Protein AF-0000000071584721 (afdb_homodimer)

Solvent-accessible surface area (backbone atoms only — not comparable to full-atom values): 15965 Å² total; per-residue (Å²): 128,63,72,45,60,71,59,61,46,71,85,37,67,52,42,21,49,22,15,44,75,54,33,5,68,40,88,69,58,14,52,60,40,11,40,57,61,29,47,67,55,43,62,57,41,68,73,44,59,67,59,57,37,51,41,50,51,51,49,48,51,51,52,40,32,51,28,37,32,52,44,24,59,66,36,71,39,71,80,54,62,37,58,10,39,35,36,28,54,14,45,51,50,18,57,62,26,54,78,54,100,44,70,66,51,52,51,50,38,50,49,42,28,50,48,35,57,68,65,35,49,88,63,29,41,55,44,48,72,70,33,68,51,22,53,17,56,34,42,29,27,41,45,18,7,43,52,28,13,50,51,45,36,52,45,47,74,68,39,86,123,128,63,73,44,61,71,58,60,48,69,86,39,66,50,42,22,49,23,14,45,76,54,32,6,68,41,89,70,57,13,52,60,40,12,38,56,60,28,47,66,56,40,62,56,40,68,74,44,60,67,58,56,37,51,41,51,52,54,50,47,51,50,51,42,32,52,27,36,32,53,44,25,58,66,36,72,40,71,80,54,64,37,58,10,40,36,36,29,54,12,46,52,49,17,56,62,26,54,78,53,99,42,70,66,51,51,51,49,38,50,50,42,28,49,48,35,58,70,65,35,50,89,62,30,40,56,43,48,73,72,34,67,50,23,53,17,56,34,42,30,28,43,47,20,7,41,52,28,12,51,51,44,36,51,46,45,73,68,38,85,123

Sequence (322 aa):
MDEAKRRLRLSNPWHLLATGFGSGLSPWAPGTMGSIAAIPFWLLLIQLPWQLYVLLVMFSICIGIYICHRTAKDMQVHDHGSIVWDEFVGMWITLMALPVNSWQWVVAGFIAFRIFDIWKPWPIRWFDRNIHGGTGIMVDDIIAGVVAAAVIFVIGHYWPLMDEAKRRLRLSNPWHLLATGFGSGLSPWAPGTMGSIAAIPFWLLLIQLPWQLYVLLVMFSICIGIYICHRTAKDMQVHDHGSIVWDEFVGMWITLMALPVNSWQWVVAGFIAFRIFDIWKPWPIRWFDRNIHGGTGIMVDDIIAGVVAAAVIFVIGHYWPL

Organism: Yersinia pestis (NCBI:txid632)

Secondary structure (DSSP, 8-state):
--HHHHT--TTSHHHHHHTTTTGGG-SS-HHHHHHHHHHHHHHHHTTS-HHHHHHHHHHHHHHHHHHHHHHHHHHT-SS-TT--HHHHHHHHHHHTT-SS--HHHHHHHHHHHHHHHHH--TTHHHHHHH--HHHHHHHHHHHHHHHHHHHHHHHHHHS--/--HHHHT--TTSHHHHHHTTTTGGG-SS-HHHHHHHHHHHHHHHHTTS-HHHHHHHHHHHHHHHHHHHHHHHHHHT-SS-TT--HHHHHHHHHHHTT-SS--HHHHHHHHHHHHHHHHH--TTHHHHHHH--HHHHHHHHHHHHHHHHHHHHHHHHHHS--

pLDDT: mean 89.42, std 8.08, range [50.03, 97.69]

InterPro domains:
  IPR007686 YutG/PgpA domain [PF04608] (17-154)
  IPR007686 YutG/PgpA domain [cd06971] (14-155)
  IPR026037 Phosphatidylglycerophosphatase A [PIRSF006162] (5-159)
  IPR026037 Phosphatidylglycerophosphatase A [PTHR36305] (9-157)
  IPR036681 PgpA-like superfamily [SSF101307] (8-157)

Structure (mmCIF, N/CA/C/O backbone):
data_AF-0000000071584721-model_v1
#
loop_
_entity.id
_entity.type
_entity.pdbx_description
1 polymer 'Phosphatidylglycerophosphatase A'
#
loop_
_atom_site.group_PDB
_atom_site.id
_atom_site.type_symbol
_atom_site.label_atom_id
_atom_site.label_alt_id
_atom_site.label_comp_id
_atom_site.label_asym_id
_atom_site.label_entity_id
_atom_site.label_seq_id
_atom_site.pdbx_PDB_ins_code
_atom_site.Cartn_x
_atom_site.Cartn_y
_atom_site.Cartn_z
_atom_site.occupancy
_atom_site.B_iso_or_equiv
_atom_site.auth_seq_id
_atom_site.auth_comp_id
_atom_site.auth_asym_id
_atom_site.auth_atom_id
_atom_site.pdbx_PDB_model_num
ATOM 1 N N . MET A 1 1 ? -30.281 14.805 4.141 1 50.91 1 MET A N 1
ATOM 2 C CA . MET A 1 1 ? -29.141 14.453 3.305 1 50.91 1 MET A CA 1
ATOM 3 C C . MET A 1 1 ? -27.875 15.133 3.805 1 50.91 1 MET A C 1
ATOM 5 O O . MET A 1 1 ? -27.844 16.359 3.977 1 50.91 1 MET A O 1
ATOM 9 N N . ASP A 1 2 ? -26.922 14.32 4.309 1 67.94 2 ASP A N 1
ATOM 10 C CA . ASP A 1 2 ? -25.75 14.797 5.051 1 67.94 2 ASP A CA 1
ATOM 11 C C . ASP A 1 2 ? -24.984 15.844 4.25 1 67.94 2 ASP A C 1
ATOM 13 O O . ASP A 1 2 ? -24.844 15.727 3.031 1 67.94 2 ASP A O 1
ATOM 17 N N . GLU A 1 3 ? -25.094 17.125 4.609 1 71.06 3 GLU A N 1
ATOM 18 C CA . GLU A 1 3 ? -24.391 18.25 4.023 1 71.06 3 GLU A CA 1
ATOM 19 C C . GLU A 1 3 ? -23.109 17.812 3.342 1 71.06 3 GLU A C 1
ATOM 21 O O . GLU A 1 3 ? -22.75 18.328 2.275 1 71.06 3 GLU A O 1
ATOM 26 N N . ALA A 1 4 ? -22.562 16.875 3.805 1 72.31 4 ALA A N 1
ATOM 27 C CA . ALA A 1 4 ? -21.297 16.391 3.246 1 72.31 4 ALA A CA 1
ATOM 28 C C . ALA A 1 4 ? -21.531 15.688 1.911 1 72.31 4 ALA A C 1
ATOM 30 O O . ALA A 1 4 ? -20.75 15.867 0.967 1 72.31 4 ALA A O 1
ATOM 31 N N . LYS A 1 5 ? -22.609 15.094 1.812 1 74.38 5 LYS A N 1
ATOM 32 C CA . LYS A 1 5 ? -22.922 14.352 0.597 1 74.38 5 LYS A CA 1
ATOM 33 C C . LYS A 1 5 ? -23.281 15.297 -0.548 1 74.38 5 LYS A C 1
ATOM 35 O O . LYS A 1 5 ? -23.047 14.977 -1.717 1 74.38 5 LYS A O 1
ATOM 40 N N . ARG A 1 6 ? -23.672 16.422 -0.187 1 75.75 6 ARG A N 1
ATOM 41 C CA . ARG A 1 6 ? -24.078 17.406 -1.187 1 75.75 6 ARG A CA 1
ATOM 42 C C . ARG A 1 6 ? -22.859 18 -1.884 1 75.75 6 ARG A C 1
ATOM 44 O O . ARG A 1 6 ? -22.969 18.531 -2.992 1 75.75 6 ARG A O 1
ATOM 51 N N . ARG A 1 7 ? -21.859 17.766 -1.353 1 81.75 7 ARG A N 1
ATOM 52 C CA . ARG A 1 7 ? -20.641 18.344 -1.912 1 81.75 7 ARG A CA 1
ATOM 53 C C . ARG A 1 7 ? -19.938 17.359 -2.842 1 81.75 7 ARG A C 1
ATOM 55 O O . ARG A 1 7 ? -18.938 17.688 -3.482 1 81.75 7 ARG A O 1
ATOM 62 N N . LEU A 1 8 ? -20.562 16.203 -2.953 1 82.19 8 LEU A N 1
ATOM 63 C CA . LEU A 1 8 ? -20.016 15.18 -3.844 1 82.19 8 LEU A CA 1
ATOM 64 C C . LEU A 1 8 ? -20.562 15.352 -5.262 1 82.19 8 LEU A C 1
ATOM 66 O O . LEU A 1 8 ? -21.766 15.555 -5.449 1 82.19 8 LEU A O 1
ATOM 70 N N . ARG A 1 9 ? -19.625 15.5 -6.234 1 82.88 9 ARG A N 1
ATOM 71 C CA . ARG A 1 9 ? -19.984 15.547 -7.645 1 82.88 9 ARG A CA 1
ATOM 72 C C . ARG A 1 9 ? -19.469 14.328 -8.391 1 82.88 9 ARG A C 1
ATOM 74 O O . ARG A 1 9 ? -18.266 14.18 -8.586 1 82.88 9 ARG A O 1
ATOM 81 N N . LEU A 1 10 ? -20.297 13.547 -8.883 1 84.19 10 LEU A N 1
ATOM 82 C CA . LEU A 1 10 ? -19.922 12.305 -9.555 1 84.19 10 LEU A CA 1
ATOM 83 C C . LEU A 1 10 ? -19.297 12.602 -10.914 1 84.19 10 LEU A C 1
ATOM 85 O O . LEU A 1 10 ? -18.672 11.727 -11.523 1 84.19 10 LEU A O 1
ATOM 89 N N . SER A 1 11 ? -19.438 13.75 -11.375 1 84.88 11 SER A N 1
ATOM 90 C CA . SER A 1 11 ? -18.781 14.164 -12.617 1 84.88 11 SER A CA 1
ATOM 91 C C . SER A 1 11 ? -17.281 14.328 -12.422 1 84.88 11 SER A C 1
ATOM 93 O O . SER A 1 11 ? -16.516 14.266 -13.383 1 84.88 11 SER A O 1
ATOM 95 N N . ASN A 1 12 ? -16.953 14.539 -11.242 1 87.81 12 ASN A N 1
ATOM 96 C CA . ASN A 1 12 ? -15.547 14.578 -10.875 1 87.81 12 ASN A CA 1
ATOM 97 C C . ASN A 1 12 ? -14.953 13.18 -10.742 1 87.81 12 ASN A C 1
ATOM 99 O O . ASN A 1 12 ? -15.438 12.367 -9.961 1 87.81 12 ASN A O 1
ATOM 103 N N . PRO A 1 13 ? -13.953 12.906 -11.453 1 89.62 13 PRO A N 1
ATOM 104 C CA . PRO A 1 13 ? -13.375 11.555 -11.445 1 89.62 13 PRO A CA 1
ATOM 105 C C . PRO A 1 13 ? -12.875 11.133 -10.07 1 89.62 13 PRO A C 1
ATOM 107 O O . PRO A 1 13 ? -12.984 9.961 -9.703 1 89.62 13 PRO A O 1
ATOM 110 N N . TRP A 1 14 ? -12.422 12.016 -9.328 1 88.38 14 TRP A N 1
ATOM 111 C CA . TRP A 1 14 ? -11.922 11.695 -8 1 88.38 14 TRP A CA 1
ATOM 112 C C . TRP A 1 14 ? -13.062 11.273 -7.078 1 88.38 14 TRP A C 1
ATOM 114 O O . TRP A 1 14 ? -12.93 10.32 -6.305 1 88.38 14 TRP A O 1
ATOM 124 N N . HIS A 1 15 ? -14.117 11.961 -7.199 1 91 15 HIS A N 1
ATOM 125 C CA . HIS A 1 15 ? -15.281 11.641 -6.383 1 91 15 HIS A CA 1
ATOM 126 C C . HIS A 1 15 ? -15.914 10.32 -6.82 1 91 15 HIS A C 1
ATOM 128 O O . HIS A 1 15 ? -16.375 9.539 -5.984 1 91 15 HIS A O 1
ATOM 134 N N . LEU A 1 16 ? -15.906 10.172 -8.078 1 89.88 16 LEU A N 1
ATOM 135 C CA . LEU A 1 16 ? -16.469 8.938 -8.625 1 89.88 16 LEU A CA 1
ATOM 136 C C . LEU A 1 16 ? -15.695 7.723 -8.109 1 89.88 16 LEU A C 1
ATOM 138 O O . LEU A 1 16 ? -16.297 6.742 -7.672 1 89.88 16 LEU A O 1
ATOM 142 N N . LEU A 1 17 ? -14.43 7.793 -8.156 1 91.25 17 LEU A N 1
ATOM 143 C CA . LEU A 1 17 ? -13.594 6.691 -7.695 1 91.25 17 LEU A CA 1
ATOM 144 C C . LEU A 1 17 ? -13.688 6.535 -6.184 1 91.25 17 LEU A C 1
ATOM 146 O O . LEU A 1 17 ? -13.766 5.418 -5.672 1 91.25 17 LEU A O 1
ATOM 150 N N . ALA A 1 18 ? -13.672 7.621 -5.527 1 91.19 18 ALA A N 1
ATOM 151 C CA . ALA A 1 18 ? -13.727 7.59 -4.066 1 91.19 18 ALA A CA 1
ATOM 152 C C . ALA A 1 18 ? -14.992 6.898 -3.578 1 91.19 18 ALA A C 1
ATOM 154 O O . ALA A 1 18 ? -14.969 6.176 -2.58 1 91.19 18 ALA A O 1
ATOM 155 N N . THR A 1 19 ? -16.078 7.125 -4.316 1 91.69 19 THR A N 1
ATOM 156 C CA . THR A 1 19 ? -17.344 6.559 -3.906 1 91.69 19 THR A CA 1
ATOM 157 C C . THR A 1 19 ? -17.531 5.164 -4.5 1 91.69 19 THR A C 1
ATOM 159 O O . THR A 1 19 ? -18.625 4.578 -4.395 1 91.69 19 THR A O 1
ATOM 162 N N . GLY A 1 20 ? -16.531 4.691 -5.09 1 92 20 GLY A N 1
ATOM 163 C CA . GLY A 1 20 ? -16.641 3.371 -5.691 1 92 20 GLY A CA 1
ATOM 164 C C . GLY A 1 20 ? -17.656 3.309 -6.82 1 92 20 GLY A C 1
ATOM 165 O O . GLY A 1 20 ? -18.516 2.428 -6.84 1 92 20 GLY A O 1
ATOM 166 N N . PHE A 1 21 ? -17.562 4.312 -7.691 1 91.75 21 PHE A N 1
ATOM 167 C CA . PHE A 1 21 ? -18.469 4.391 -8.828 1 91.75 21 PHE A CA 1
ATOM 168 C C . PHE A 1 21 ? -19.922 4.504 -8.359 1 91.75 21 PHE A C 1
ATOM 170 O O . PHE A 1 21 ? -20.812 3.898 -8.945 1 91.75 21 PHE A O 1
ATOM 177 N N . GLY A 1 22 ? -20.109 5.105 -7.215 1 87.75 22 GLY A N 1
ATOM 178 C CA . GLY A 1 22 ? -21.438 5.395 -6.699 1 87.75 22 GLY A CA 1
ATOM 179 C C . GLY A 1 22 ? -21.906 4.398 -5.656 1 87.75 22 GLY A C 1
ATOM 180 O O . GLY A 1 22 ? -22.938 4.605 -5.008 1 87.75 22 GLY A O 1
ATOM 181 N N . SER A 1 23 ? -21.234 3.361 -5.391 1 87.62 23 SER A N 1
ATOM 182 C CA . SER A 1 23 ? -21.625 2.346 -4.422 1 87.62 23 SER A CA 1
ATOM 183 C C . SER A 1 23 ? -21.609 2.9 -3.002 1 87.62 23 SER A C 1
ATOM 185 O O . SER A 1 23 ? -22.391 2.471 -2.152 1 87.62 23 SER A O 1
ATOM 187 N N . GLY A 1 24 ? -20.781 3.812 -2.832 1 88.38 24 GLY A N 1
ATOM 188 C CA . GLY A 1 24 ? -20.656 4.418 -1.515 1 88.38 24 GLY A CA 1
ATOM 189 C C . GLY A 1 24 ? -21.812 5.355 -1.181 1 88.38 24 GLY A C 1
ATOM 190 O O . GLY A 1 24 ? -21.953 5.781 -0.032 1 88.38 24 GLY A O 1
ATOM 191 N N . LEU A 1 25 ? -22.594 5.672 -2.139 1 86.81 25 LEU A N 1
ATOM 192 C CA . LEU A 1 25 ? -23.719 6.578 -1.911 1 86.81 25 LEU A CA 1
ATOM 193 C C . LEU A 1 25 ? -24.969 5.805 -1.476 1 86.81 25 LEU A C 1
ATOM 195 O O . LEU A 1 25 ? -26 6.406 -1.19 1 86.81 25 LEU A O 1
ATOM 199 N N . SER A 1 26 ? -24.781 4.555 -1.337 1 86.06 26 SER A N 1
ATOM 200 C CA . SER A 1 26 ? -25.906 3.73 -0.876 1 86.06 26 SER A CA 1
ATOM 201 C C . SER A 1 26 ? -26.359 4.148 0.518 1 86.06 26 SER A C 1
ATOM 203 O O . SER A 1 26 ? -25.531 4.438 1.387 1 86.06 26 SER A O 1
ATOM 205 N N . PRO A 1 27 ? -27.594 4.273 0.673 1 83.06 27 PRO A N 1
ATOM 206 C CA . PRO A 1 27 ? -28.109 4.645 1.989 1 83.06 27 PRO A CA 1
ATOM 207 C C . PRO A 1 27 ? -27.984 3.525 3.018 1 83.06 27 PRO A C 1
ATOM 209 O O . PRO A 1 27 ? -28 3.783 4.223 1 83.06 27 PRO A O 1
ATOM 212 N N . TRP A 1 28 ? -27.906 2.33 2.461 1 85.25 28 TRP A N 1
ATOM 213 C CA . TRP A 1 28 ? -27.797 1.176 3.346 1 85.25 28 TRP A CA 1
ATOM 214 C C . TRP A 1 28 ? -26.359 0.675 3.41 1 85.25 28 TRP A C 1
ATOM 216 O O . TRP A 1 28 ? -25.875 0.025 2.479 1 85.25 28 TRP A O 1
ATOM 226 N N . ALA A 1 29 ? -25.703 0.874 4.539 1 87.06 29 ALA A N 1
ATOM 227 C CA . ALA A 1 29 ? -24.359 0.387 4.852 1 87.06 29 ALA A CA 1
ATOM 228 C C . ALA A 1 29 ? -23.406 0.638 3.688 1 87.06 29 ALA A C 1
ATOM 230 O O . ALA A 1 29 ? -23 -0.3 3 1 87.06 29 ALA A O 1
ATOM 231 N N . PRO A 1 30 ? -23.078 1.743 3.41 1 88 30 PRO A N 1
ATOM 232 C CA . PRO A 1 30 ? -22.234 2.111 2.27 1 88 30 PRO A CA 1
ATOM 233 C C . PRO A 1 30 ? -20.938 1.312 2.213 1 88 30 PRO A C 1
ATOM 235 O O . PRO A 1 30 ? -20.469 0.951 1.127 1 88 30 PRO A O 1
ATOM 238 N N . GLY A 1 31 ? -20.391 0.992 3.275 1 89.69 31 GLY A N 1
ATOM 239 C CA . GLY A 1 31 ? -19.188 0.177 3.297 1 89.69 31 GLY A CA 1
ATOM 240 C C . GLY A 1 31 ? -19.406 -1.228 2.768 1 89.69 31 GLY A C 1
ATOM 241 O O . GLY A 1 31 ? -18.578 -1.754 2.023 1 89.69 31 GLY A O 1
ATOM 242 N N . THR A 1 32 ? -20.438 -1.83 3.178 1 92.88 32 THR A N 1
ATOM 243 C CA . THR A 1 32 ? -20.781 -3.174 2.719 1 92.88 32 THR A CA 1
ATOM 244 C C . THR A 1 32 ? -21.062 -3.176 1.22 1 92.88 32 THR A C 1
ATOM 246 O O . THR A 1 32 ? -20.625 -4.07 0.497 1 92.88 32 THR A O 1
ATOM 249 N N . MET A 1 33 ? -21.781 -2.16 0.863 1 92.56 33 MET A N 1
ATOM 250 C CA . MET A 1 33 ? -22.078 -2.045 -0.563 1 92.56 33 MET A CA 1
ATOM 251 C C . MET A 1 33 ? -20.797 -1.83 -1.361 1 92.56 33 MET A C 1
ATOM 253 O O . MET A 1 33 ? -20.641 -2.359 -2.465 1 92.56 33 MET A O 1
ATOM 257 N N . GLY A 1 34 ? -19.938 -1.025 -0.862 1 93.38 34 GLY A N 1
ATOM 258 C CA . GLY A 1 34 ? -18.641 -0.85 -1.493 1 93.38 34 GLY A CA 1
ATOM 259 C C . GLY A 1 34 ? -17.844 -2.139 -1.601 1 93.38 34 GLY A C 1
ATOM 260 O O . GLY A 1 34 ? -17.234 -2.414 -2.635 1 93.38 34 GLY A O 1
ATOM 261 N N . SER A 1 35 ? -17.875 -2.914 -0.552 1 95.69 35 SER A N 1
ATOM 262 C CA . SER A 1 35 ? -17.172 -4.191 -0.544 1 95.69 35 SER A CA 1
ATOM 263 C C . SER A 1 35 ? -17.766 -5.16 -1.56 1 95.69 35 SER A C 1
ATOM 265 O O . SER A 1 35 ? -17.047 -5.918 -2.205 1 95.69 35 SER A O 1
ATOM 267 N N . ILE A 1 36 ? -19.016 -5.117 -1.656 1 95.06 36 ILE A N 1
ATOM 268 C CA . ILE A 1 36 ? -19.688 -5.961 -2.643 1 95.06 36 ILE A CA 1
ATOM 269 C C . ILE A 1 36 ? -19.328 -5.492 -4.051 1 95.06 36 ILE A C 1
ATOM 271 O O . ILE A 1 36 ? -19.031 -6.312 -4.926 1 95.06 36 ILE A O 1
ATOM 275 N N . ALA A 1 37 ? -19.344 -4.215 -4.227 1 95 37 ALA A N 1
ATOM 276 C CA . ALA A 1 37 ? -19.031 -3.637 -5.531 1 95 37 ALA A CA 1
ATOM 277 C C . ALA A 1 37 ? -17.594 -3.932 -5.938 1 95 37 ALA A C 1
ATOM 279 O O . ALA A 1 37 ? -17.25 -3.873 -7.121 1 95 37 ALA A O 1
ATOM 280 N N . ALA A 1 38 ? -16.75 -4.23 -5.016 1 96.06 38 ALA A N 1
ATOM 281 C CA . ALA A 1 38 ? -15.344 -4.523 -5.281 1 96.06 38 ALA A CA 1
ATOM 282 C C . ALA A 1 38 ? -15.18 -5.891 -5.93 1 96.06 38 ALA A C 1
ATOM 284 O O . ALA A 1 38 ? -14.164 -6.16 -6.582 1 96.06 38 ALA A O 1
ATOM 285 N N . ILE A 1 39 ? -16.141 -6.762 -5.785 1 95.56 39 ILE A N 1
ATOM 286 C CA . ILE A 1 39 ? -16.031 -8.164 -6.164 1 95.56 39 ILE A CA 1
ATOM 287 C C . ILE A 1 39 ? -16 -8.281 -7.688 1 95.56 39 ILE A C 1
ATOM 289 O O . ILE A 1 39 ? -15.141 -8.977 -8.242 1 95.56 39 ILE A O 1
ATOM 293 N N . PRO A 1 40 ? -16.891 -7.609 -8.414 1 95.38 40 PRO A N 1
ATOM 294 C CA . PRO A 1 40 ? -16.781 -7.684 -9.875 1 95.38 40 PRO A CA 1
ATOM 295 C C . PRO A 1 40 ? -15.43 -7.219 -10.391 1 95.38 40 PRO A C 1
ATOM 297 O O . PRO A 1 40 ? -14.922 -7.762 -11.375 1 95.38 40 PRO A O 1
ATOM 300 N N . PHE A 1 41 ? -14.875 -6.227 -9.82 1 95.62 41 PHE A N 1
ATOM 301 C CA . PHE A 1 41 ? -13.562 -5.754 -10.227 1 95.62 41 PHE A CA 1
ATOM 302 C C . PHE A 1 41 ? -12.484 -6.777 -9.883 1 95.62 41 PHE A C 1
ATOM 304 O O . PHE A 1 41 ? -11.508 -6.934 -10.617 1 95.62 41 PHE A O 1
ATOM 311 N N . TRP A 1 42 ? -12.672 -7.391 -8.766 1 96 42 TRP A N 1
ATOM 312 C CA . TRP A 1 42 ? -11.742 -8.453 -8.391 1 96 42 TRP A CA 1
ATOM 313 C C . TRP A 1 42 ? -11.773 -9.586 -9.414 1 96 42 TRP A C 1
ATOM 315 O O . TRP A 1 42 ? -10.727 -10.148 -9.758 1 96 42 TRP A O 1
ATOM 325 N N . LEU A 1 43 ? -12.961 -9.922 -9.93 1 95.06 43 LEU A N 1
ATOM 326 C CA . LEU A 1 43 ? -13.086 -10.961 -10.945 1 95.06 43 LEU A CA 1
ATOM 327 C C . LEU A 1 43 ? -12.297 -10.602 -12.203 1 95.06 43 LEU A C 1
ATOM 329 O O . LEU A 1 43 ? -11.797 -11.477 -12.898 1 95.06 43 LEU A O 1
ATOM 333 N N . LEU A 1 44 ? -12.195 -9.336 -12.43 1 94.69 44 LEU A N 1
ATOM 334 C CA . LEU A 1 44 ? -11.375 -8.883 -13.539 1 94.69 44 LEU A CA 1
ATOM 335 C C . LEU A 1 44 ? -9.891 -8.992 -13.211 1 94.69 44 LEU A C 1
ATOM 337 O O . LEU A 1 44 ? -9.086 -9.406 -14.047 1 94.69 44 LEU A O 1
ATOM 341 N N . LEU A 1 45 ? -9.508 -8.68 -12.016 1 94.44 45 LEU A N 1
ATOM 342 C CA . LEU A 1 45 ? -8.117 -8.672 -11.578 1 94.44 45 LEU A CA 1
ATOM 343 C C . LEU A 1 45 ? -7.539 -10.086 -11.555 1 94.44 45 LEU A C 1
ATOM 345 O O . LEU A 1 45 ? -6.371 -10.289 -11.891 1 94.44 45 LEU A O 1
ATOM 349 N N . ILE A 1 46 ? -8.375 -11.023 -11.211 1 93.62 46 ILE A N 1
ATOM 350 C CA . ILE A 1 46 ? -7.879 -12.375 -11.031 1 93.62 46 ILE A CA 1
ATOM 351 C C . ILE A 1 46 ? -7.59 -13.016 -12.391 1 93.62 46 ILE A C 1
ATOM 353 O O . ILE A 1 46 ? -6.957 -14.07 -12.469 1 93.62 46 ILE A O 1
ATOM 357 N N . GLN A 1 47 ? -8.039 -12.406 -13.477 1 93.38 47 GLN A N 1
ATOM 358 C CA . GLN A 1 47 ? -7.715 -12.875 -14.82 1 93.38 47 GLN A CA 1
ATOM 359 C C . GLN A 1 47 ? -6.273 -12.531 -15.188 1 93.38 47 GLN A C 1
ATOM 361 O O . GLN A 1 47 ? -5.723 -13.086 -16.141 1 93.38 47 GLN A O 1
ATOM 366 N N . LEU A 1 48 ? -5.629 -11.688 -14.477 1 92.56 48 LEU A N 1
ATOM 367 C CA . LEU A 1 48 ? -4.27 -11.234 -14.734 1 92.56 48 LEU A CA 1
ATOM 368 C C . LEU A 1 48 ? -3.254 -12.109 -14.016 1 92.56 48 LEU A C 1
ATOM 370 O O . LEU A 1 48 ? -3.596 -12.789 -13.039 1 92.56 48 LEU A O 1
ATOM 374 N N . PRO A 1 49 ? -2.018 -12.078 -14.602 1 90.69 49 PRO A N 1
ATOM 375 C CA . PRO A 1 49 ? -0.965 -12.734 -13.836 1 90.69 49 PRO A CA 1
ATOM 376 C C . PRO A 1 49 ? -0.823 -12.172 -12.422 1 90.69 49 PRO A C 1
ATOM 378 O O . PRO A 1 49 ? -1.026 -10.977 -12.211 1 90.69 49 PRO A O 1
ATOM 381 N N . TRP A 1 50 ? -0.462 -12.922 -11.5 1 89.38 50 TRP A N 1
ATOM 382 C CA . TRP A 1 50 ? -0.393 -12.586 -10.078 1 89.38 50 TRP A CA 1
ATOM 383 C C . TRP A 1 50 ? 0.455 -11.344 -9.852 1 89.38 50 TRP A C 1
ATOM 385 O O . TRP A 1 50 ? 0.122 -10.5 -9.008 1 89.38 50 TRP A O 1
ATOM 395 N N . GLN A 1 51 ? 1.546 -11.234 -10.57 1 90.5 51 GLN A N 1
ATOM 396 C CA . GLN A 1 51 ? 2.436 -10.086 -10.398 1 90.5 51 GLN A CA 1
ATOM 397 C C . GLN A 1 51 ? 1.729 -8.781 -10.766 1 90.5 51 GLN A C 1
ATOM 399 O O . GLN A 1 51 ? 1.886 -7.773 -10.07 1 90.5 51 GLN A O 1
ATOM 404 N N . LEU A 1 52 ? 0.963 -8.883 -11.82 1 92.06 52 LEU A N 1
ATOM 405 C CA . LEU A 1 52 ? 0.254 -7.688 -12.273 1 92.06 52 LEU A CA 1
ATOM 406 C C . LEU A 1 52 ? -0.886 -7.34 -11.328 1 92.06 52 LEU A C 1
ATOM 408 O O . LEU A 1 52 ? -1.16 -6.164 -11.086 1 92.06 52 LEU A O 1
ATOM 412 N N . TYR A 1 53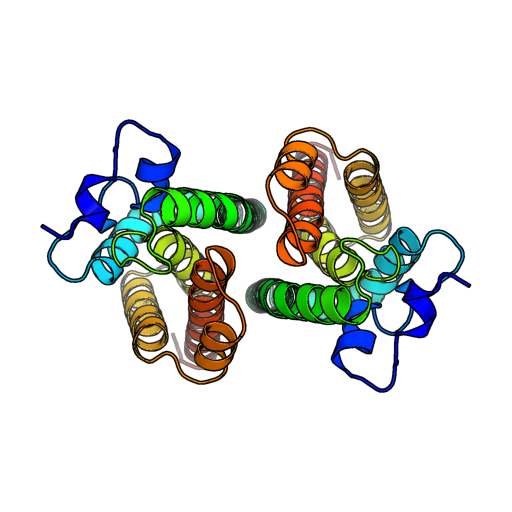 ? -1.545 -8.375 -10.852 1 95.38 53 TYR A N 1
ATOM 413 C CA . TYR A 1 53 ? -2.586 -8.18 -9.852 1 95.38 53 TYR A CA 1
ATOM 414 C C . TYR A 1 53 ? -2.059 -7.379 -8.664 1 95.38 53 TYR A C 1
ATOM 416 O O . TYR A 1 53 ? -2.654 -6.375 -8.273 1 95.38 53 TYR A O 1
ATOM 424 N N . VAL A 1 54 ? -0.938 -7.766 -8.133 1 94.81 54 VAL A N 1
ATOM 425 C CA . VAL A 1 54 ? -0.366 -7.137 -6.949 1 94.81 54 VAL A CA 1
ATOM 426 C C . VAL A 1 54 ? 0.066 -5.707 -7.285 1 94.81 54 VAL A C 1
ATOM 428 O O . VAL A 1 54 ? -0.15 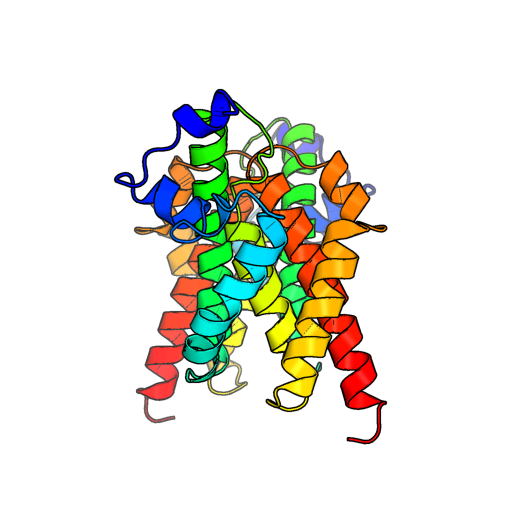-4.789 -6.492 1 94.81 54 VAL A O 1
ATOM 431 N N . LEU A 1 55 ? 0.648 -5.543 -8.406 1 95.06 55 LEU A N 1
ATOM 432 C CA . LEU A 1 55 ? 1.097 -4.219 -8.82 1 95.06 55 LEU A CA 1
ATOM 433 C C . LEU A 1 55 ? -0.082 -3.258 -8.938 1 95.06 55 LEU A C 1
ATOM 435 O O . LEU A 1 55 ? 0.02 -2.094 -8.539 1 95.06 55 LEU A O 1
ATOM 439 N N . LEU A 1 56 ? -1.137 -3.762 -9.477 1 96.06 56 LEU A N 1
ATOM 440 C CA . LEU A 1 56 ? -2.324 -2.926 -9.617 1 96.06 56 LEU A CA 1
ATOM 441 C C . LEU A 1 56 ? -2.912 -2.574 -8.258 1 96.06 56 LEU A C 1
ATOM 443 O O . LEU A 1 56 ? -3.41 -1.463 -8.062 1 96.06 56 LEU A O 1
ATOM 447 N N . VAL A 1 57 ? -2.893 -3.531 -7.379 1 96.69 57 VAL A N 1
ATOM 448 C CA . VAL A 1 57 ? -3.377 -3.268 -6.027 1 96.69 57 VAL A CA 1
ATOM 449 C C . VAL A 1 57 ? -2.49 -2.225 -5.355 1 96.69 57 VAL A C 1
ATOM 451 O O . VAL A 1 57 ? -2.988 -1.285 -4.73 1 96.69 57 VAL A O 1
ATOM 454 N N . MET A 1 58 ? -1.186 -2.32 -5.52 1 95.81 58 MET A N 1
ATOM 455 C CA . MET A 1 58 ? -0.262 -1.34 -4.957 1 95.81 58 MET A CA 1
ATOM 456 C C . MET A 1 58 ? -0.505 0.043 -5.555 1 95.81 58 MET A C 1
ATOM 458 O O . MET A 1 58 ? -0.499 1.044 -4.836 1 95.81 58 MET A O 1
ATOM 462 N N . PHE A 1 59 ? -0.684 0.087 -6.777 1 95.25 59 PHE A N 1
ATOM 463 C CA . PHE A 1 59 ? -0.99 1.341 -7.457 1 95.25 59 PHE A CA 1
ATOM 464 C C . PHE A 1 59 ? -2.291 1.936 -6.934 1 95.25 59 PHE A C 1
ATOM 466 O O . PHE A 1 59 ? -2.387 3.146 -6.723 1 95.25 59 PHE A O 1
ATOM 473 N N . SER A 1 60 ? -3.273 1.06 -6.773 1 95.75 60 SER A N 1
ATOM 474 C CA . SER A 1 60 ? -4.574 1.49 -6.273 1 95.75 60 SER A CA 1
ATOM 475 C C . SER A 1 60 ? -4.465 2.064 -4.867 1 95.75 60 SER A C 1
ATOM 477 O O . SER A 1 60 ? -5.211 2.971 -4.496 1 95.75 60 SER A O 1
ATOM 479 N N . ILE A 1 61 ? -3.547 1.533 -4.09 1 94.81 61 ILE A N 1
ATOM 480 C CA . ILE A 1 61 ? -3.307 2.062 -2.75 1 94.81 61 ILE A CA 1
ATOM 481 C C . ILE A 1 61 ? -2.795 3.498 -2.848 1 94.81 61 ILE A C 1
ATOM 483 O O . ILE A 1 61 ? -3.299 4.391 -2.164 1 94.81 61 ILE A O 1
ATOM 487 N N . CYS A 1 62 ? -1.89 3.756 -3.713 1 93 62 CYS A N 1
ATOM 488 C CA . CYS A 1 62 ? -1.298 5.082 -3.865 1 93 62 CYS A CA 1
ATOM 489 C C . CYS A 1 62 ? -2.336 6.09 -4.344 1 93 62 CYS A C 1
ATOM 491 O O . CYS A 1 62 ? -2.479 7.164 -3.76 1 93 62 CYS A O 1
ATOM 493 N N . ILE A 1 63 ? -3.055 5.707 -5.355 1 92.56 63 ILE A N 1
ATOM 494 C CA . ILE A 1 63 ? -4.059 6.617 -5.898 1 92.56 63 ILE A CA 1
ATOM 495 C C . ILE A 1 63 ? -5.176 6.816 -4.879 1 92.56 63 ILE A C 1
ATOM 497 O O . ILE A 1 63 ? -5.785 7.887 -4.816 1 92.56 63 ILE A O 1
ATOM 501 N N . GLY A 1 64 ? -5.457 5.742 -4.168 1 93.5 64 GLY A N 1
ATOM 502 C CA . GLY A 1 64 ? -6.496 5.82 -3.154 1 93.5 64 GLY A CA 1
ATOM 503 C C . GLY A 1 64 ? -6.191 6.836 -2.064 1 93.5 64 GLY A C 1
ATOM 504 O O . GLY A 1 64 ? -7.094 7.516 -1.576 1 93.5 64 GLY A O 1
ATOM 505 N N . ILE A 1 65 ? -4.945 6.863 -1.663 1 90.69 65 ILE A N 1
ATOM 506 C CA . ILE A 1 65 ? -4.543 7.84 -0.658 1 90.69 65 ILE A CA 1
ATOM 507 C C . ILE A 1 65 ? -4.848 9.25 -1.156 1 90.69 65 ILE A C 1
ATOM 509 O O . ILE A 1 65 ? -5.41 10.07 -0.422 1 90.69 65 ILE A O 1
ATOM 513 N N . TYR A 1 66 ? -4.574 9.477 -2.324 1 89.06 66 TYR A N 1
ATOM 514 C CA . TYR A 1 66 ? -4.82 10.781 -2.918 1 89.06 66 TYR A CA 1
ATOM 515 C C . TYR A 1 66 ? -6.312 11.047 -3.061 1 89.06 66 TYR A C 1
ATOM 517 O O . TYR A 1 66 ? -6.797 12.125 -2.717 1 89.06 66 TYR A O 1
ATOM 525 N N . ILE A 1 67 ? -6.984 10.078 -3.602 1 91 67 ILE A N 1
ATOM 526 C CA . ILE A 1 67 ? -8.414 10.188 -3.85 1 91 67 ILE A CA 1
ATOM 527 C C . ILE A 1 67 ? -9.148 10.453 -2.535 1 91 67 ILE A C 1
ATOM 529 O O . ILE A 1 67 ? -10.016 11.32 -2.463 1 91 67 ILE A O 1
ATOM 533 N N . CYS A 1 68 ? -8.797 9.68 -1.554 1 88.81 68 CYS A N 1
ATOM 534 C CA . CYS A 1 68 ? -9.461 9.836 -0.263 1 88.81 68 CYS A CA 1
ATOM 535 C C . CYS A 1 68 ? -9.109 11.172 0.374 1 88.81 68 CYS A C 1
ATOM 537 O O . CYS A 1 68 ? -9.961 11.82 0.983 1 88.81 68 CYS A O 1
ATOM 539 N N . HIS A 1 69 ? -7.914 11.555 0.238 1 86.81 69 HIS A N 1
ATOM 540 C CA . HIS A 1 69 ? -7.484 12.844 0.776 1 86.81 69 HIS A CA 1
ATOM 541 C C . HIS A 1 69 ? -8.227 13.992 0.106 1 86.81 69 HIS A C 1
ATOM 543 O O . HIS A 1 69 ? -8.766 14.875 0.787 1 86.81 69 HIS A O 1
ATOM 549 N N . ARG A 1 70 ? -8.242 14.008 -1.165 1 87.19 70 ARG A N 1
ATOM 550 C CA . ARG A 1 70 ? -8.883 15.062 -1.945 1 87.19 70 ARG A CA 1
ATOM 551 C C . ARG A 1 70 ? -10.383 15.117 -1.668 1 87.19 70 ARG A C 1
ATOM 553 O O . ARG A 1 70 ? -10.953 16.188 -1.494 1 87.19 70 ARG A O 1
ATOM 560 N N . THR A 1 71 ? -10.969 13.977 -1.691 1 87.5 71 THR A N 1
ATOM 561 C CA . THR A 1 71 ? -12.414 13.914 -1.504 1 87.5 71 THR A CA 1
ATOM 562 C C . THR A 1 71 ? -12.797 14.305 -0.077 1 87.5 71 THR A C 1
ATOM 564 O O . THR A 1 71 ? -13.797 14.992 0.14 1 87.5 71 THR A O 1
ATOM 567 N N . ALA A 1 72 ? -12.008 13.859 0.879 1 83 72 ALA A N 1
ATOM 568 C CA . ALA A 1 72 ? -12.25 14.242 2.268 1 83 72 ALA A CA 1
ATOM 569 C C . ALA A 1 72 ? -12.125 15.75 2.449 1 83 72 ALA A C 1
ATOM 571 O O . ALA A 1 72 ? -12.898 16.359 3.188 1 83 72 ALA A O 1
ATOM 572 N N . LYS A 1 73 ? -11.164 16.281 1.833 1 83.88 73 LYS A N 1
ATOM 573 C CA . LYS A 1 73 ? -10.977 17.734 1.889 1 83.88 73 LYS A CA 1
ATOM 574 C C . LYS A 1 73 ? -12.148 18.469 1.253 1 83.88 73 LYS A C 1
ATOM 576 O O . LYS A 1 73 ? -12.641 19.453 1.801 1 83.88 73 LYS A O 1
ATOM 581 N N . ASP A 1 74 ? -12.555 17.984 0.15 1 86.44 74 ASP A N 1
ATOM 582 C CA . ASP A 1 74 ? -13.672 18.594 -0.558 1 86.44 74 ASP A CA 1
ATOM 583 C C . ASP 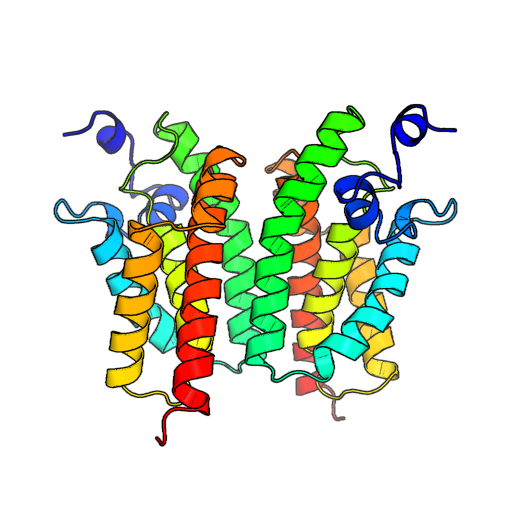A 1 74 ? -14.961 18.5 0.251 1 86.44 74 ASP A C 1
ATOM 585 O O . ASP A 1 74 ? -15.789 19.406 0.23 1 86.44 74 ASP A O 1
ATOM 589 N N . MET A 1 75 ? -15.172 17.391 0.906 1 83.81 75 MET A N 1
ATOM 590 C CA . MET A 1 75 ? -16.375 17.156 1.694 1 83.81 75 MET A CA 1
ATOM 591 C C . MET A 1 75 ? -16.281 17.859 3.051 1 83.81 75 MET A C 1
ATOM 593 O O . MET A 1 75 ? -17.297 18.016 3.736 1 83.81 75 MET A O 1
ATOM 597 N N . GLN A 1 76 ? -15.039 18.219 3.389 1 81.12 76 GLN A N 1
ATOM 598 C CA . GLN A 1 76 ? -14.773 18.875 4.668 1 81.12 76 GLN A CA 1
ATOM 599 C C . GLN A 1 76 ? -15.102 17.938 5.832 1 81.12 76 GLN A C 1
ATOM 601 O O . GLN A 1 76 ? -15.688 18.359 6.832 1 81.12 76 GLN A O 1
ATOM 606 N N . VAL A 1 77 ? -15.055 16.656 5.543 1 75.88 77 VAL A N 1
ATOM 607 C CA . VAL A 1 77 ? -15.242 15.625 6.562 1 75.88 77 VAL A CA 1
ATOM 608 C C . VAL A 1 77 ? -14.062 14.656 6.539 1 75.88 77 VAL A C 1
ATOM 610 O O . VAL A 1 77 ? -13.508 14.367 5.477 1 75.88 77 VAL A O 1
ATOM 613 N N . HIS A 1 78 ? -13.625 14.195 7.648 1 71.19 78 HIS A N 1
ATOM 614 C CA . HIS A 1 78 ? -12.43 13.352 7.758 1 71.19 78 HIS A CA 1
ATOM 615 C C . HIS A 1 78 ? -12.711 11.938 7.27 1 71.19 78 HIS A C 1
ATOM 617 O O . HIS A 1 78 ? -11.898 11.344 6.555 1 71.19 78 HIS A O 1
ATOM 623 N N . ASP A 1 79 ? -13.734 11.336 7.656 1 74.88 79 ASP A N 1
ATOM 624 C CA . ASP A 1 79 ? -14.062 9.945 7.332 1 74.88 79 ASP A CA 1
ATOM 625 C C . ASP A 1 79 ? -15.555 9.781 7.078 1 74.88 79 ASP A C 1
ATOM 627 O O . ASP A 1 79 ? -16.312 9.453 7.992 1 74.88 79 ASP A O 1
ATOM 631 N N . HIS A 1 80 ? -15.891 10.031 5.844 1 79.12 80 HIS A N 1
ATOM 632 C CA . HIS A 1 80 ? -17.297 9.859 5.523 1 79.12 80 HIS A CA 1
ATOM 633 C C . HIS A 1 80 ? -17.578 8.461 4.992 1 79.12 80 HIS A C 1
ATOM 635 O O . HIS A 1 80 ? -16.766 7.898 4.254 1 79.12 80 HIS A O 1
ATOM 641 N N . GLY A 1 81 ? -18.656 7.938 5.348 1 82.44 81 GLY A N 1
ATOM 642 C CA . GLY A 1 81 ? -19.047 6.59 4.965 1 82.44 81 GLY A CA 1
ATOM 643 C C . GLY A 1 81 ? -19.203 6.418 3.465 1 82.44 81 GLY A C 1
ATOM 644 O O . GLY A 1 81 ? -19.203 5.293 2.963 1 82.44 81 GLY A O 1
ATOM 645 N N . SER A 1 82 ? -19.297 7.52 2.764 1 86.56 82 SER A N 1
ATOM 646 C CA . SER A 1 82 ? -19.5 7.441 1.319 1 86.56 82 SER A CA 1
ATOM 647 C C . SER A 1 82 ? -18.188 7.117 0.602 1 86.56 82 SER A C 1
ATOM 649 O O . SER A 1 82 ? -18.203 6.738 -0.571 1 86.56 82 SER A O 1
ATOM 651 N N . ILE A 1 83 ? -17.109 7.344 1.192 1 89.25 83 ILE A N 1
ATOM 652 C CA . ILE A 1 83 ? -15.805 7.004 0.615 1 89.25 83 ILE A CA 1
ATOM 653 C C . ILE A 1 83 ? -15.539 5.512 0.803 1 89.25 83 ILE A C 1
ATOM 655 O O . ILE A 1 83 ? -15.344 5.047 1.929 1 89.25 83 ILE A O 1
ATOM 659 N N . VAL A 1 84 ? -15.523 4.773 -0.339 1 93.62 84 VAL A N 1
ATOM 660 C CA . VAL A 1 84 ? -15.469 3.322 -0.199 1 93.62 84 VAL A CA 1
ATOM 661 C C . VAL A 1 84 ? -14.297 2.768 -1 1 93.62 84 VAL A C 1
ATOM 663 O O . VAL A 1 84 ? -14.156 1.551 -1.145 1 93.62 84 VAL A O 1
ATOM 666 N N . TRP A 1 85 ? -13.461 3.58 -1.525 1 93.94 85 TRP A N 1
ATOM 667 C CA . TRP A 1 85 ? -12.289 3.094 -2.248 1 93.94 85 TRP A CA 1
ATOM 668 C C . TRP A 1 85 ? -11.422 2.219 -1.352 1 93.94 85 TRP A C 1
ATOM 670 O O . TRP A 1 85 ? -10.82 1.246 -1.815 1 93.94 85 TRP A O 1
ATOM 680 N N . ASP A 1 86 ? -11.336 2.6 -0.125 1 95 86 ASP A N 1
ATOM 681 C CA . ASP A 1 86 ? -10.578 1.813 0.845 1 95 86 ASP A CA 1
ATOM 682 C C . ASP A 1 86 ? -11.156 0.407 0.982 1 95 86 ASP A C 1
ATOM 684 O O . ASP A 1 86 ? -10.406 -0.567 1.108 1 95 86 ASP A O 1
ATOM 688 N N . GLU A 1 87 ? -12.453 0.297 0.843 1 95.56 87 GLU A N 1
ATOM 689 C CA . GLU A 1 87 ? -13.117 -1.002 0.9 1 95.56 87 GLU A CA 1
ATOM 690 C C . GLU A 1 87 ? -12.758 -1.859 -0.31 1 95.56 87 GLU A C 1
ATOM 692 O O . GLU A 1 87 ? -12.609 -3.078 -0.193 1 95.56 87 GLU A O 1
ATOM 697 N N . PHE A 1 88 ? -12.633 -1.252 -1.439 1 97 88 PHE A N 1
ATOM 698 C CA . PHE A 1 88 ? -12.219 -1.96 -2.646 1 97 88 PHE A CA 1
ATOM 699 C C . PHE A 1 88 ? -10.844 -2.586 -2.465 1 97 88 PHE A C 1
ATOM 701 O O . PHE A 1 88 ? -10.672 -3.791 -2.666 1 97 88 PHE A O 1
ATOM 708 N N . VAL A 1 89 ? -9.938 -1.779 -2.035 1 97 89 VAL A N 1
ATOM 709 C CA . VAL A 1 89 ? -8.547 -2.211 -1.89 1 97 89 VAL A CA 1
ATOM 710 C C . VAL A 1 89 ? -8.453 -3.283 -0.808 1 97 89 VAL A C 1
ATOM 712 O O . VAL A 1 89 ? -7.785 -4.305 -0.996 1 97 89 VAL A O 1
ATOM 715 N N . GLY A 1 90 ? -9.125 -3.021 0.287 1 97.19 90 GLY A N 1
ATOM 716 C CA . GLY A 1 90 ? -9.133 -4.012 1.351 1 97.19 90 GLY A CA 1
ATOM 717 C C . GLY A 1 90 ? -9.656 -5.367 0.903 1 97.19 90 GLY A C 1
ATOM 718 O O . GLY A 1 90 ? -9.094 -6.402 1.262 1 97.19 90 GLY A O 1
ATOM 719 N N . MET A 1 91 ? -10.672 -5.309 0.144 1 97.62 91 MET A N 1
ATOM 720 C CA . MET A 1 91 ? -11.258 -6.543 -0.378 1 97.62 91 MET A CA 1
ATOM 721 C C . MET A 1 91 ? -10.281 -7.25 -1.312 1 97.62 91 MET A C 1
ATOM 723 O O . MET A 1 91 ? -10.148 -8.477 -1.26 1 97.62 91 MET A O 1
ATOM 727 N N . TRP A 1 92 ? -9.688 -6.516 -2.16 1 97.69 92 TRP A N 1
ATOM 728 C CA . TRP A 1 92 ? -8.75 -7.098 -3.117 1 97.69 92 TRP A CA 1
ATOM 729 C C . TRP A 1 92 ? -7.578 -7.754 -2.4 1 97.69 92 TRP A C 1
ATOM 731 O O . TRP A 1 92 ? -7.059 -8.781 -2.852 1 97.69 92 TRP A O 1
ATOM 741 N N . ILE A 1 93 ? -7.121 -7.191 -1.335 1 97.25 93 ILE A N 1
ATOM 742 C CA . ILE A 1 93 ? -6.035 -7.754 -0.54 1 97.25 93 ILE A CA 1
ATOM 743 C C . ILE A 1 93 ? -6.5 -9.047 0.124 1 97.25 93 ILE A C 1
ATOM 745 O O . ILE A 1 93 ? -5.801 -10.062 0.083 1 97.25 93 ILE A O 1
ATOM 749 N N . THR A 1 94 ? -7.656 -8.984 0.688 1 97.5 94 THR A N 1
ATOM 750 C CA . THR A 1 94 ? -8.203 -10.148 1.372 1 97.5 94 THR A CA 1
ATOM 751 C C . THR A 1 94 ? -8.344 -11.32 0.409 1 97.5 94 THR A C 1
ATOM 753 O O . THR A 1 94 ? -7.945 -12.445 0.729 1 97.5 94 THR A O 1
ATOM 756 N N . LEU A 1 95 ? -8.852 -11.078 -0.717 1 96.31 95 LEU A N 1
ATOM 757 C CA . LEU A 1 95 ? -9.188 -12.141 -1.665 1 96.31 95 LEU A CA 1
ATOM 758 C C . LEU A 1 95 ? -7.934 -12.664 -2.354 1 96.31 95 LEU A C 1
ATOM 760 O O . LEU A 1 95 ? -7.977 -13.703 -3.02 1 96.31 95 LEU A O 1
ATOM 764 N N . MET A 1 96 ? -6.824 -12.039 -2.191 1 93.31 96 MET A N 1
ATOM 765 C CA . MET A 1 96 ? -5.551 -12.516 -2.719 1 93.31 96 MET A CA 1
ATOM 766 C C . MET A 1 96 ? -5.094 -13.773 -1.985 1 93.31 96 MET A C 1
ATOM 768 O O . MET A 1 96 ? -4.289 -14.547 -2.51 1 93.31 96 MET A O 1
ATOM 772 N N . ALA A 1 97 ? -5.562 -13.969 -0.816 1 92.94 97 ALA A N 1
ATOM 773 C CA . ALA A 1 97 ? -5.09 -15.07 0.018 1 92.94 97 ALA A CA 1
ATOM 774 C C . ALA A 1 97 ? -6.02 -16.281 -0.094 1 92.94 97 ALA A C 1
ATOM 776 O O . ALA A 1 97 ? -5.906 -17.234 0.682 1 92.94 97 ALA A O 1
ATOM 777 N N . LEU A 1 98 ? -6.887 -16.234 -1.044 1 92.25 98 LEU A N 1
ATOM 778 C CA . LEU A 1 98 ? -7.812 -17.359 -1.192 1 92.25 98 LEU A CA 1
ATOM 779 C C . LEU A 1 98 ? -7.07 -18.625 -1.58 1 92.25 98 LEU A C 1
ATOM 781 O O . LEU A 1 98 ? -6.227 -18.609 -2.482 1 92.25 98 LEU A O 1
ATOM 785 N N . PRO A 1 99 ? -7.285 -19.766 -0.987 1 88.19 99 PRO A N 1
ATOM 786 C CA . PRO A 1 99 ? -6.672 -21.047 -1.369 1 88.19 99 PRO A CA 1
ATOM 787 C C . PRO A 1 99 ? -7.168 -21.562 -2.717 1 88.19 99 PRO A C 1
ATOM 789 O O . PRO A 1 99 ? -6.391 -22.109 -3.498 1 88.19 99 PRO A O 1
ATOM 792 N N . VAL A 1 100 ? -8.5 -21.438 -2.885 1 86.44 100 VAL A N 1
ATOM 793 C CA . VAL A 1 100 ? -9.148 -21.828 -4.133 1 86.44 100 VAL A CA 1
ATOM 794 C C . VAL A 1 100 ? -10.125 -20.75 -4.566 1 86.44 100 VAL A C 1
ATOM 796 O O . VAL A 1 100 ? -10.766 -20.109 -3.73 1 86.44 100 VAL A O 1
ATOM 799 N N . ASN A 1 101 ? -10.094 -20.609 -5.844 1 88.19 101 ASN A N 1
ATOM 800 C CA . ASN A 1 101 ? -11.047 -19.641 -6.363 1 88.19 101 ASN A CA 1
ATOM 801 C C . ASN A 1 101 ? -12.461 -20.203 -6.426 1 88.19 101 ASN A C 1
ATOM 803 O O . ASN A 1 101 ? -12.906 -20.641 -7.484 1 88.19 101 ASN A O 1
ATOM 807 N N . SER A 1 102 ? -13.156 -20.25 -5.324 1 91.75 102 SER A N 1
ATOM 808 C CA . SER A 1 102 ? -14.539 -20.703 -5.211 1 91.75 102 SER A CA 1
ATOM 809 C C . SER A 1 102 ? -15.406 -19.625 -4.555 1 91.75 102 SER A C 1
ATOM 811 O O . SER A 1 102 ? -14.898 -18.75 -3.855 1 91.75 102 SER A O 1
ATOM 813 N N . TRP A 1 103 ? -16.625 -19.688 -4.863 1 94 103 TRP A N 1
ATOM 814 C CA . TRP A 1 103 ? -17.547 -18.672 -4.355 1 94 103 TRP A CA 1
ATOM 815 C C . TRP A 1 103 ? -17.641 -18.75 -2.836 1 94 103 TRP A C 1
ATOM 817 O O . TRP A 1 103 ? -17.844 -17.719 -2.172 1 94 103 TRP A O 1
ATOM 827 N N . GLN A 1 104 ? -17.5 -19.891 -2.324 1 94.12 104 GLN A N 1
ATOM 828 C CA . GLN A 1 104 ? -17.562 -20.047 -0.875 1 94.12 104 GLN A CA 1
ATOM 829 C C . GLN A 1 104 ? -16.438 -19.266 -0.192 1 94.12 104 GLN A C 1
ATOM 831 O O . GLN A 1 104 ? -16.656 -18.609 0.82 1 94.12 104 GLN A O 1
ATOM 836 N N . TRP A 1 105 ? -15.305 -19.375 -0.803 1 94 105 TRP A N 1
ATOM 837 C CA . TRP A 1 105 ? -14.156 -18.703 -0.209 1 94 105 TRP A CA 1
ATOM 838 C C . TRP A 1 105 ? -14.242 -17.188 -0.412 1 94 105 TRP A C 1
ATOM 840 O O . TRP A 1 105 ? -13.727 -16.422 0.405 1 94 105 TRP A O 1
ATOM 850 N N . VAL A 1 106 ? -14.828 -16.812 -1.512 1 96.12 106 VAL A N 1
ATOM 851 C CA . VAL A 1 106 ? -15.039 -15.391 -1.735 1 96.12 106 VAL A CA 1
ATOM 852 C C . VAL A 1 106 ? -15.961 -14.836 -0.658 1 96.12 106 VAL A C 1
ATOM 854 O O . VAL A 1 106 ? -15.703 -13.766 -0.096 1 96.12 106 VAL A O 1
ATOM 857 N N . VAL A 1 107 ? -17.016 -15.562 -0.356 1 96.69 107 VAL A N 1
ATOM 858 C CA . VAL A 1 107 ? -17.953 -15.156 0.681 1 96.69 107 VAL A CA 1
ATOM 859 C C . VAL A 1 107 ? -17.25 -15.141 2.037 1 96.69 107 VAL A C 1
ATOM 861 O O . VAL A 1 107 ? -17.453 -14.219 2.832 1 96.69 107 VAL A O 1
ATOM 864 N N . ALA A 1 108 ? -16.5 -16.172 2.27 1 96.12 108 ALA A N 1
ATOM 865 C CA . ALA A 1 108 ? -15.75 -16.219 3.523 1 96.12 108 ALA A CA 1
ATOM 866 C C . ALA A 1 108 ? -14.82 -15.023 3.654 1 96.12 108 ALA A C 1
ATOM 868 O O . ALA A 1 108 ? -14.703 -14.43 4.73 1 96.12 108 ALA A O 1
ATOM 869 N N . GLY A 1 109 ? -14.109 -14.766 2.559 1 96.81 109 GLY A N 1
ATOM 870 C CA . GLY A 1 109 ? -13.25 -13.594 2.562 1 96.81 109 GLY A CA 1
ATOM 871 C C . GLY A 1 109 ? -14 -12.297 2.779 1 96.81 109 GLY A C 1
ATOM 872 O O . GLY A 1 109 ? -13.547 -11.43 3.529 1 96.81 109 GLY A O 1
ATOM 873 N N . PHE A 1 110 ? -15.141 -12.227 2.164 1 97.69 110 PHE A N 1
ATOM 874 C CA . PHE A 1 110 ? -16 -11.055 2.32 1 97.69 110 PHE A CA 1
ATOM 875 C C . PHE A 1 110 ? -16.406 -10.867 3.777 1 97.69 110 PHE A C 1
ATOM 877 O O . PHE A 1 110 ? -16.281 -9.773 4.332 1 97.69 110 PHE A O 1
ATOM 884 N N . ILE A 1 111 ? -16.797 -11.844 4.363 1 97.44 111 ILE A N 1
ATOM 885 C CA . ILE A 1 111 ? -17.25 -11.812 5.75 1 97.44 111 ILE A CA 1
ATOM 886 C C . ILE A 1 111 ? -16.078 -11.492 6.668 1 97.44 111 ILE A C 1
ATOM 888 O O . ILE A 1 111 ? -16.203 -10.648 7.566 1 97.44 111 ILE A O 1
ATOM 892 N N . ALA A 1 112 ? -15.008 -12.156 6.473 1 97 112 ALA A N 1
ATOM 893 C CA . ALA A 1 112 ? -13.828 -11.914 7.297 1 97 112 ALA A CA 1
ATOM 894 C C . ALA A 1 112 ? -13.406 -10.453 7.23 1 97 112 ALA A C 1
ATOM 896 O O . ALA A 1 112 ? -13.148 -9.828 8.258 1 97 112 ALA A O 1
ATOM 897 N N . PHE A 1 113 ? -13.367 -10.023 6.027 1 97.44 113 PHE A N 1
ATOM 898 C CA . PHE A 1 113 ? -12.961 -8.633 5.84 1 97.44 113 PHE A CA 1
ATOM 899 C C . PHE A 1 113 ? -13.93 -7.688 6.547 1 97.44 113 PHE A C 1
ATOM 901 O O . PHE A 1 113 ? -13.5 -6.758 7.234 1 97.44 113 PHE A O 1
ATOM 908 N N . ARG A 1 114 ? -15.18 -7.902 6.375 1 96.69 114 ARG A N 1
ATOM 909 C CA . ARG A 1 114 ? -16.188 -7.023 6.953 1 96.69 114 ARG A CA 1
ATOM 910 C C . ARG A 1 114 ? -16.141 -7.066 8.477 1 96.69 114 ARG A C 1
ATOM 912 O O . ARG A 1 114 ? -16.375 -6.055 9.141 1 96.69 114 ARG A O 1
ATOM 919 N N . ILE A 1 115 ? -15.906 -8.148 8.992 1 95.88 115 ILE A N 1
ATOM 920 C CA . ILE A 1 115 ? -15.82 -8.305 10.445 1 95.88 115 ILE A CA 1
ATOM 921 C C . ILE A 1 115 ? -14.68 -7.445 10.984 1 95.88 115 ILE A C 1
ATOM 923 O O . ILE A 1 115 ? -14.867 -6.676 11.93 1 95.88 115 ILE A O 1
ATOM 927 N N . PHE A 1 116 ? -13.562 -7.543 10.336 1 95.31 116 PHE A N 1
ATOM 928 C CA . PHE A 1 116 ? -12.391 -6.824 10.82 1 95.31 116 PHE A CA 1
ATOM 929 C C . PHE A 1 116 ? -12.523 -5.332 10.555 1 95.31 116 PHE A C 1
ATOM 931 O O . PHE A 1 116 ? -12.031 -4.508 11.328 1 95.31 116 PHE A O 1
ATOM 938 N N . ASP A 1 117 ? -13.117 -5.047 9.469 1 92.62 117 ASP A N 1
ATOM 939 C CA . ASP A 1 117 ? -13.32 -3.645 9.117 1 92.62 117 ASP A CA 1
ATOM 940 C C . ASP A 1 117 ? -14.281 -2.967 10.086 1 92.62 117 ASP A C 1
ATOM 942 O O . ASP A 1 117 ? -14.133 -1.782 10.398 1 92.62 117 ASP A O 1
ATOM 946 N N . ILE A 1 118 ? -15.281 -3.703 10.555 1 89.88 118 ILE A N 1
ATOM 947 C CA . ILE A 1 118 ? -16.297 -3.152 11.445 1 89.88 118 ILE A CA 1
ATOM 948 C C . ILE A 1 118 ? -15.805 -3.219 12.891 1 89.88 118 ILE A C 1
ATOM 950 O O . ILE A 1 118 ? -15.891 -2.234 13.633 1 89.88 118 ILE A O 1
ATOM 954 N N . TRP A 1 119 ? -15.273 -4.289 13.211 1 90.75 119 TRP A N 1
ATOM 955 C CA . TRP A 1 119 ? -14.859 -4.516 14.586 1 90.75 119 TRP A CA 1
ATOM 956 C C . TRP A 1 119 ? -13.594 -3.727 14.906 1 90.75 119 TRP A C 1
ATOM 958 O O . TRP A 1 119 ? -13.406 -3.262 16.031 1 90.75 119 TRP A O 1
ATOM 968 N N . LYS A 1 120 ? -12.773 -3.531 14.031 1 89.19 120 LYS A N 1
ATOM 969 C CA . LYS A 1 120 ? -11.516 -2.805 14.117 1 89.19 120 LYS A CA 1
ATOM 970 C C . LYS A 1 120 ? -10.742 -3.201 15.375 1 89.19 120 LYS A C 1
ATOM 972 O O . LYS A 1 120 ? -10.469 -2.361 16.234 1 89.19 120 LYS A O 1
ATOM 977 N N . PRO A 1 121 ? -10.383 -4.324 15.469 1 89.31 121 PRO A N 1
ATOM 978 C CA . PRO A 1 121 ? -9.523 -4.723 16.578 1 89.31 121 PRO A CA 1
ATOM 979 C C . PRO A 1 121 ? -8.102 -4.176 16.469 1 89.31 121 PRO A C 1
ATOM 981 O O . PRO A 1 121 ? -7.766 -3.549 15.461 1 89.31 121 PRO A O 1
ATOM 984 N N . TRP A 1 122 ? -7.301 -4.465 17.609 1 86 122 TRP A N 1
ATOM 985 C CA . TRP A 1 122 ? -5.891 -4.109 17.484 1 86 122 TRP A CA 1
ATOM 986 C C . TRP A 1 122 ? -5.203 -4.961 16.422 1 86 122 TRP A C 1
ATOM 988 O O . TRP A 1 122 ? -5.441 -6.168 16.344 1 86 122 TRP A O 1
ATOM 998 N N . PRO A 1 123 ? -4.461 -4.43 15.625 1 88.62 123 PRO A N 1
ATOM 999 C CA . PRO A 1 123 ? -3.762 -3.15 15.477 1 88.62 123 PRO A CA 1
ATOM 1000 C C . PRO A 1 123 ? -4.527 -2.158 14.609 1 88.62 123 PRO A C 1
ATOM 1002 O O . PRO A 1 123 ? -4.086 -1.021 14.422 1 88.62 123 PRO A O 1
ATOM 1005 N N . ILE A 1 124 ? -5.645 -2.578 14.062 1 87.44 124 ILE A N 1
ATOM 1006 C CA . ILE A 1 124 ? -6.426 -1.723 13.172 1 87.44 124 ILE A CA 1
ATOM 1007 C C . ILE A 1 124 ? -6.82 -0.443 13.906 1 87.44 124 ILE A C 1
ATOM 1009 O O . ILE A 1 124 ? -6.637 0.66 13.383 1 87.44 124 ILE A O 1
ATOM 1013 N N . ARG A 1 125 ? -7.289 -0.577 15.078 1 89.19 125 ARG A N 1
ATOM 1014 C CA . ARG A 1 125 ? -7.715 0.554 15.891 1 89.19 125 ARG A CA 1
ATOM 1015 C C . ARG A 1 125 ? -6.555 1.505 16.156 1 89.19 125 ARG A C 1
ATOM 1017 O O . ARG A 1 125 ? -6.742 2.723 16.219 1 89.19 125 ARG A O 1
ATOM 1024 N N . TRP A 1 126 ? -5.473 0.93 16.484 1 87.19 126 TRP A N 1
ATOM 1025 C CA . TRP A 1 126 ? -4.289 1.737 16.766 1 87.19 126 TRP A CA 1
ATOM 1026 C C . TRP A 1 126 ? -3.947 2.623 15.57 1 87.19 126 TRP A C 1
ATOM 1028 O O . TRP A 1 126 ? -3.664 3.812 15.734 1 87.19 126 TRP A O 1
ATOM 1038 N N . PHE A 1 127 ? -3.967 2.1 14.43 1 85.5 127 PHE A N 1
ATOM 1039 C CA . PHE A 1 127 ? -3.678 2.865 13.227 1 85.5 127 PHE A CA 1
ATOM 1040 C C . PHE A 1 127 ? -4.75 3.924 12.984 1 85.5 127 PHE A C 1
ATOM 1042 O O . PHE A 1 127 ? -4.441 5.047 12.578 1 85.5 127 PHE A O 1
ATOM 1049 N N . ASP A 1 128 ? -5.914 3.455 13.211 1 81.94 128 ASP A N 1
ATOM 1050 C CA . ASP A 1 128 ? -7.043 4.367 13.039 1 81.94 128 ASP A CA 1
ATOM 1051 C C . ASP A 1 128 ? -6.898 5.594 13.938 1 81.94 128 ASP A C 1
ATOM 1053 O O . ASP A 1 128 ? -7.301 6.695 13.562 1 81.94 128 ASP A O 1
ATOM 1057 N N . ARG A 1 129 ? -6.324 5.453 15.078 1 85.25 129 ARG A N 1
ATOM 1058 C CA . ARG A 1 129 ? -6.211 6.523 16.062 1 85.25 129 ARG A CA 1
ATOM 1059 C C . ARG A 1 129 ? -4.965 7.367 15.82 1 85.25 129 ARG A C 1
ATOM 1061 O O . ARG A 1 129 ? -4.938 8.555 16.156 1 85.25 129 ARG A O 1
ATOM 1068 N N . ASN A 1 130 ? -3.998 6.746 15.227 1 86.19 130 ASN A N 1
ATOM 1069 C CA . ASN A 1 130 ? -2.709 7.426 15.156 1 86.19 130 ASN A CA 1
ATOM 1070 C C . ASN A 1 130 ? -2.475 8.047 13.781 1 86.19 130 ASN A C 1
ATOM 1072 O O . ASN A 1 130 ? -1.588 8.883 13.609 1 86.19 130 ASN A O 1
ATOM 1076 N N . ILE A 1 131 ? -3.162 7.59 12.836 1 82.94 131 ILE A N 1
ATOM 1077 C CA . ILE A 1 131 ? -3.023 8.125 11.484 1 82.94 131 ILE A CA 1
ATOM 1078 C C . ILE A 1 131 ? -4.316 8.828 11.078 1 82.94 131 ILE A C 1
ATOM 1080 O O . ILE A 1 131 ? -5.402 8.258 11.18 1 82.94 131 ILE A O 1
ATOM 1084 N N . HIS A 1 132 ? -4.176 10.016 10.648 1 79.44 132 HIS A N 1
ATOM 1085 C CA . HIS A 1 132 ? -5.371 10.797 10.352 1 79.44 132 HIS A CA 1
ATOM 1086 C C . HIS A 1 132 ? -5.406 11.195 8.875 1 79.44 132 HIS A C 1
ATOM 1088 O O . HIS A 1 132 ? -4.434 10.992 8.148 1 79.44 132 HIS A O 1
ATOM 1094 N N . GLY A 1 133 ? -6.641 11.578 8.508 1 79.69 133 GLY A N 1
ATOM 1095 C CA . GLY A 1 133 ? -6.801 12.07 7.152 1 79.69 133 GLY A CA 1
ATOM 1096 C C . GLY A 1 133 ? -7.078 10.969 6.145 1 79.69 133 GLY A C 1
ATOM 1097 O O . GLY A 1 133 ? -7.641 9.93 6.492 1 79.69 133 GLY A O 1
ATOM 1098 N N . GLY A 1 134 ? -6.867 11.297 4.879 1 80.69 134 GLY A N 1
ATOM 1099 C CA . GLY A 1 134 ? -7.082 10.328 3.812 1 80.69 134 GLY A CA 1
ATOM 1100 C C . GLY A 1 134 ? -6.23 9.086 3.955 1 80.69 134 GLY A C 1
ATOM 1101 O O . GLY A 1 134 ? -6.672 7.98 3.625 1 80.69 134 GLY A O 1
ATOM 1102 N N . THR A 1 135 ? -5.074 9.273 4.508 1 86.75 135 THR A N 1
ATOM 1103 C CA . THR A 1 135 ? -4.156 8.156 4.727 1 86.75 135 THR A CA 1
ATOM 1104 C C . THR A 1 135 ? -4.695 7.219 5.801 1 86.75 135 THR A C 1
ATOM 1106 O O . THR A 1 135 ? -4.574 5.996 5.68 1 86.75 135 THR A O 1
ATOM 1109 N N . GLY A 1 136 ? -5.25 7.84 6.773 1 86.69 136 GLY A N 1
ATOM 1110 C CA . GLY A 1 136 ? -5.844 7.027 7.824 1 86.69 136 GLY A CA 1
ATOM 1111 C C . GLY A 1 136 ? -7 6.176 7.336 1 86.69 136 GLY A C 1
ATOM 1112 O O . GLY A 1 136 ? -7.125 5.012 7.727 1 86.69 136 GLY A O 1
ATOM 1113 N N . ILE A 1 137 ? -7.738 6.73 6.438 1 86.62 137 ILE A N 1
ATOM 1114 C CA . ILE A 1 137 ? -8.883 6.039 5.863 1 86.62 137 ILE A CA 1
ATOM 1115 C C . ILE A 1 137 ? -8.414 4.793 5.113 1 86.62 137 ILE A C 1
ATOM 1117 O O . ILE A 1 137 ? -8.992 3.713 5.273 1 86.62 137 ILE A O 1
ATOM 1121 N N . MET A 1 138 ? -7.414 4.957 4.438 1 92.31 138 MET A N 1
ATOM 1122 C CA . MET A 1 138 ? -6.91 3.865 3.611 1 92.31 138 MET A CA 1
ATOM 1123 C C . MET A 1 138 ? -6.211 2.816 4.465 1 92.31 138 MET A C 1
ATOM 1125 O O . MET A 1 138 ? -6.441 1.617 4.297 1 92.31 138 MET A O 1
ATOM 1129 N N . VAL A 1 139 ? -5.379 3.242 5.395 1 92.25 139 VAL A N 1
ATOM 1130 C CA . VAL A 1 139 ? -4.504 2.357 6.16 1 92.25 139 VAL A CA 1
ATOM 1131 C C . VAL A 1 139 ? -5.348 1.401 7.004 1 92.25 139 VAL A C 1
ATOM 1133 O O . VAL A 1 139 ? -5.027 0.216 7.113 1 92.25 139 VAL A O 1
ATOM 1136 N N . ASP A 1 140 ? -6.379 1.925 7.586 1 91.88 140 ASP A N 1
ATOM 1137 C CA . ASP A 1 140 ? -7.207 1.083 8.445 1 91.88 140 ASP A CA 1
ATOM 1138 C C . ASP A 1 140 ? -7.801 -0.086 7.664 1 91.88 140 ASP A C 1
ATOM 1140 O O . ASP A 1 140 ? -7.828 -1.217 8.148 1 91.88 140 ASP A O 1
ATOM 1144 N N . ASP A 1 141 ? -8.219 0.147 6.465 1 94.12 141 ASP A N 1
ATOM 1145 C CA . ASP A 1 141 ? -8.844 -0.903 5.66 1 94.12 141 ASP A CA 1
ATOM 1146 C C . ASP A 1 141 ? -7.789 -1.827 5.055 1 94.12 141 ASP A C 1
ATOM 1148 O O . ASP A 1 141 ? -8.047 -3.008 4.82 1 94.12 141 ASP A O 1
ATOM 1152 N N . ILE A 1 142 ? -6.637 -1.311 4.766 1 95.44 142 ILE A N 1
ATOM 1153 C CA . ILE A 1 142 ? -5.551 -2.16 4.289 1 95.44 142 ILE A CA 1
ATOM 1154 C C . ILE A 1 142 ? -5.168 -3.164 5.375 1 95.44 142 ILE A C 1
ATOM 1156 O O . ILE A 1 142 ? -5.043 -4.363 5.105 1 95.44 142 ILE A O 1
ATOM 1160 N N . ILE A 1 143 ? -5.047 -2.691 6.566 1 95.75 143 ILE A N 1
ATOM 1161 C CA . ILE A 1 143 ? -4.688 -3.568 7.676 1 95.75 143 ILE A CA 1
ATOM 1162 C C . ILE A 1 143 ? -5.793 -4.598 7.898 1 95.75 143 ILE A C 1
ATOM 1164 O O . ILE A 1 143 ? -5.516 -5.777 8.133 1 95.75 143 ILE A O 1
ATOM 1168 N N . ALA A 1 144 ? -6.98 -4.105 7.875 1 96.44 144 ALA A N 1
ATOM 1169 C CA . ALA A 1 144 ? -8.094 -5.039 7.996 1 96.44 144 ALA A CA 1
ATOM 1170 C C . ALA A 1 144 ? -8.031 -6.117 6.922 1 96.44 144 ALA A C 1
ATOM 1172 O O . ALA A 1 144 ? -8.258 -7.297 7.199 1 96.44 144 ALA A O 1
ATOM 1173 N N . GLY A 1 145 ? -7.742 -5.684 5.703 1 97.38 145 GLY A N 1
ATOM 1174 C CA . GLY A 1 145 ? -7.578 -6.633 4.613 1 97.38 145 GLY A CA 1
ATOM 1175 C C . GLY A 1 145 ? -6.445 -7.613 4.84 1 97.38 145 GLY A C 1
ATOM 1176 O O . GLY A 1 145 ? -6.586 -8.812 4.57 1 97.38 145 GLY A O 1
ATOM 1177 N N . VAL A 1 146 ? -5.344 -7.137 5.344 1 96.94 146 VAL A N 1
ATOM 1178 C CA . VAL A 1 146 ? -4.172 -7.965 5.602 1 96.94 146 VAL A CA 1
ATOM 1179 C C . VAL A 1 146 ? -4.5 -9 6.676 1 96.94 146 VAL A C 1
ATOM 1181 O O . VAL A 1 146 ? -4.168 -10.18 6.527 1 96.94 146 VAL A O 1
ATOM 1184 N N . VAL A 1 147 ? -5.133 -8.586 7.707 1 96.38 147 VAL A N 1
ATOM 1185 C CA . VAL A 1 147 ? -5.492 -9.492 8.797 1 96.38 147 VAL A CA 1
ATOM 1186 C C . VAL A 1 147 ? -6.496 -10.523 8.297 1 96.38 147 VAL A C 1
ATOM 1188 O O . VAL A 1 147 ? -6.355 -11.719 8.57 1 96.38 147 VAL A O 1
ATOM 1191 N N . ALA A 1 148 ? -7.457 -10.039 7.582 1 97.56 148 ALA A N 1
ATOM 1192 C CA . ALA A 1 148 ? -8.445 -10.953 7.012 1 97.56 148 ALA A CA 1
ATOM 1193 C C . ALA A 1 148 ? -7.789 -11.961 6.078 1 97.56 148 ALA A C 1
ATOM 1195 O O . ALA A 1 148 ? -8.117 -13.156 6.109 1 97.56 148 ALA A O 1
ATOM 1196 N N . ALA A 1 149 ? -6.953 -11.492 5.27 1 97.19 149 ALA A N 1
ATOM 1197 C CA . ALA A 1 149 ? -6.223 -12.367 4.352 1 97.19 149 ALA A CA 1
ATOM 1198 C C . ALA A 1 149 ? -5.418 -13.414 5.113 1 97.19 149 ALA A C 1
ATOM 1200 O O . ALA A 1 149 ? -5.355 -14.57 4.707 1 97.19 149 ALA A O 1
ATOM 1201 N N . ALA A 1 150 ? -4.75 -13 6.164 1 95.62 150 ALA A N 1
ATOM 1202 C CA . ALA A 1 150 ? -3.973 -13.93 6.984 1 95.62 150 ALA A CA 1
ATOM 1203 C C . ALA A 1 150 ? -4.863 -15.016 7.57 1 95.62 150 ALA A C 1
ATOM 1205 O O . ALA A 1 150 ? 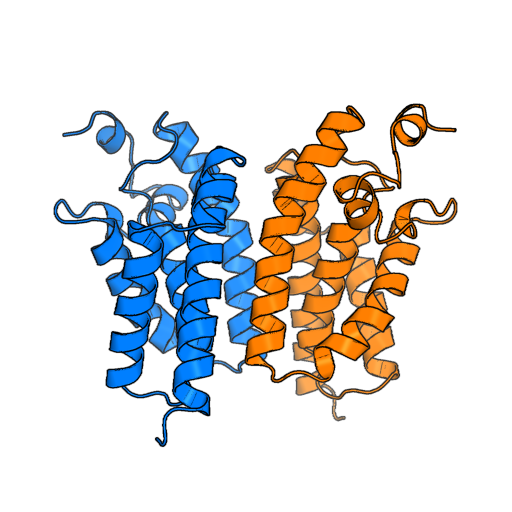-4.48 -16.188 7.605 1 95.62 150 ALA A O 1
ATOM 1206 N N . VAL A 1 151 ? -5.98 -14.617 8 1 95.62 151 VAL A N 1
ATOM 1207 C CA . VAL A 1 151 ? -6.93 -15.57 8.562 1 95.62 151 VAL A CA 1
ATOM 1208 C C . VAL A 1 151 ? -7.355 -16.562 7.488 1 95.62 151 VAL A C 1
ATOM 1210 O O . VAL A 1 151 ? -7.363 -17.781 7.727 1 95.62 151 VAL A O 1
ATOM 1213 N N . ILE A 1 152 ? -7.73 -16.062 6.34 1 95.19 152 ILE A N 1
ATOM 1214 C CA . ILE A 1 152 ? -8.156 -16.906 5.234 1 95.19 152 ILE A CA 1
ATOM 1215 C C . ILE A 1 152 ? -7.023 -17.859 4.836 1 95.19 152 ILE A C 1
ATOM 1217 O O . ILE A 1 152 ? -7.254 -19.031 4.562 1 95.19 152 ILE A O 1
ATOM 1221 N N . PHE A 1 153 ? -5.824 -17.328 4.793 1 94 153 PHE A N 1
ATOM 1222 C CA . PHE A 1 153 ? -4.648 -18.125 4.449 1 94 153 PHE A CA 1
ATOM 1223 C C . PHE A 1 153 ? -4.457 -19.266 5.438 1 94 153 PHE A C 1
ATOM 1225 O O . PHE A 1 153 ? -4.242 -20.406 5.039 1 94 153 PHE A O 1
ATOM 1232 N N . VAL A 1 154 ? -4.555 -18.953 6.695 1 93.5 154 VAL A N 1
ATOM 1233 C CA . VAL A 1 154 ? -4.34 -19.953 7.742 1 93.5 154 VAL A CA 1
ATOM 1234 C C . VAL A 1 154 ? -5.445 -21 7.691 1 93.5 154 VAL A C 1
ATOM 1236 O O . VAL A 1 154 ? -5.172 -22.203 7.746 1 93.5 154 VAL A O 1
ATOM 1239 N N . ILE A 1 155 ? -6.652 -20.594 7.531 1 91.75 155 ILE A N 1
ATOM 1240 C CA . ILE A 1 155 ? -7.773 -21.531 7.473 1 91.75 155 ILE A CA 1
ATOM 1241 C C . ILE A 1 155 ? -7.668 -22.391 6.215 1 91.75 155 ILE A C 1
ATOM 1243 O O . ILE A 1 155 ? -7.93 -23.594 6.258 1 91.75 155 ILE A O 1
ATOM 1247 N N . GLY A 1 156 ? -7.359 -21.781 5.102 1 87.88 156 GLY A N 1
ATOM 1248 C CA . GLY A 1 156 ? -7.234 -22.5 3.846 1 87.88 156 GLY A CA 1
ATOM 1249 C C . GLY A 1 156 ? -6.125 -23.547 3.861 1 87.88 156 GLY A C 1
ATOM 1250 O O . GLY A 1 156 ? -6.227 -24.578 3.201 1 87.88 156 GLY A O 1
ATOM 1251 N N . HIS A 1 157 ? -4.988 -23.266 4.496 1 83.75 157 HIS A N 1
ATOM 1252 C CA . HIS A 1 157 ? -3.855 -24.188 4.551 1 83.75 157 HIS A CA 1
ATOM 1253 C C . HIS A 1 157 ? -4.086 -25.281 5.59 1 83.75 157 HIS A C 1
ATOM 1255 O O . HIS A 1 157 ? -3.57 -26.391 5.449 1 83.75 157 HIS A O 1
ATOM 1261 N N . TYR A 1 158 ? -4.785 -24.953 6.637 1 80.25 158 TYR A N 1
ATOM 1262 C CA . TYR A 1 158 ? -4.969 -25.953 7.676 1 80.25 158 TYR A CA 1
ATOM 1263 C C . TYR A 1 158 ? -6.348 -26.594 7.582 1 80.25 158 TYR A C 1
ATOM 1265 O O . TYR A 1 158 ? -6.633 -27.578 8.266 1 80.25 158 TYR A O 1
ATOM 1273 N N . TRP A 1 159 ? -7.234 -25.875 6.918 1 69.31 159 TRP A N 1
ATOM 1274 C CA . TRP A 1 159 ? -8.547 -26.484 6.734 1 69.31 159 TRP A CA 1
ATOM 1275 C C . TRP A 1 159 ? -8.531 -27.469 5.57 1 69.31 159 TRP A C 1
ATOM 1277 O O . TRP A 1 159 ? -7.984 -27.172 4.508 1 69.31 159 TRP A O 1
ATOM 1287 N N . PRO A 1 160 ? -8.586 -28.75 5.797 1 60.22 160 PRO A N 1
ATOM 1288 C CA . PRO A 1 160 ? -8.672 -29.797 4.77 1 60.22 160 PRO A CA 1
ATOM 1289 C C . PRO A 1 160 ? -9.633 -29.422 3.641 1 60.22 160 PRO A C 1
ATOM 1291 O O . PRO A 1 160 ? -10.75 -28.969 3.896 1 60.22 160 PRO A O 1
ATOM 1294 N N . LEU A 1 161 ? -9.188 -28.734 2.555 1 50.03 161 LEU A N 1
ATOM 1295 C CA . LEU A 1 161 ? -10.062 -28.531 1.404 1 50.03 161 LEU A CA 1
ATOM 1296 C C . LEU A 1 161 ? -10.602 -29.875 0.902 1 50.03 161 LEU A C 1
ATOM 1298 O O . LEU A 1 161 ? -9.914 -30.891 0.986 1 50.03 161 LEU A O 1
ATOM 1302 N N . MET B 1 1 ? 27.125 18.094 10.688 1 51.03 1 MET B N 1
ATOM 1303 C CA . MET B 1 1 ? 26.141 17.047 10.906 1 51.03 1 MET B CA 1
ATOM 1304 C C . MET B 1 1 ? 24.734 17.625 10.977 1 51.03 1 MET B C 1
ATOM 1306 O O . MET B 1 1 ? 24.469 18.531 11.766 1 51.03 1 MET B O 1
ATOM 1310 N N . ASP B 1 2 ? 23.891 17.312 9.984 1 67.81 2 A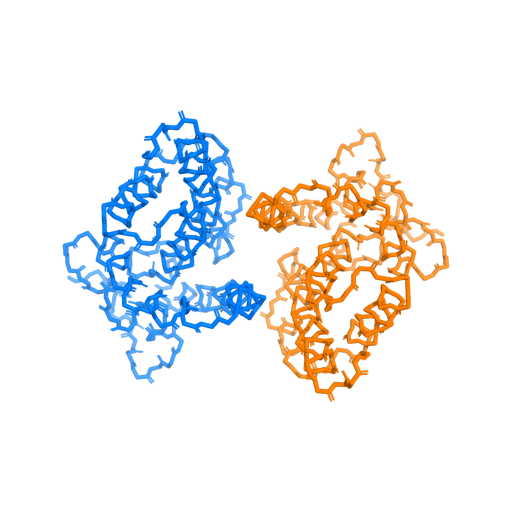SP B N 1
ATOM 1311 C CA . ASP B 1 2 ? 22.609 17.969 9.758 1 67.81 2 ASP B CA 1
ATOM 1312 C C . ASP B 1 2 ? 21.734 17.922 11.008 1 67.81 2 ASP B C 1
ATOM 1314 O O . ASP B 1 2 ? 21.719 16.922 11.727 1 67.81 2 ASP B O 1
ATOM 1318 N N . GLU B 1 3 ? 21.594 19.047 11.711 1 71.12 3 GLU B N 1
ATOM 1319 C CA . GLU B 1 3 ? 20.734 19.219 12.891 1 71.12 3 GLU B CA 1
ATOM 1320 C C . GLU B 1 3 ? 19.609 18.188 12.914 1 71.12 3 GLU B C 1
ATOM 1322 O O . GLU B 1 3 ? 19.266 17.672 13.977 1 71.12 3 GLU B O 1
ATOM 1327 N N . ALA B 1 4 ? 19.219 17.812 11.883 1 72.56 4 ALA B N 1
ATOM 1328 C CA . ALA B 1 4 ? 18.125 16.859 11.797 1 72.56 4 ALA B CA 1
ATOM 1329 C C . ALA B 1 4 ? 18.578 15.453 12.195 1 72.56 4 ALA B C 1
ATOM 1331 O O . ALA B 1 4 ? 17.875 14.734 12.898 1 72.56 4 ALA B O 1
ATOM 1332 N N . LYS B 1 5 ? 19.75 15.195 11.906 1 74.56 5 LYS B N 1
ATOM 1333 C CA . LYS B 1 5 ? 20.297 13.875 12.195 1 74.56 5 LYS B CA 1
ATOM 1334 C C . LYS B 1 5 ? 20.562 13.711 13.695 1 74.56 5 LYS B C 1
ATOM 1336 O O . LYS B 1 5 ? 20.5 12.602 14.227 1 74.56 5 LYS B O 1
ATOM 1341 N N . ARG B 1 6 ? 20.719 14.781 14.305 1 75.81 6 ARG B N 1
ATOM 1342 C CA . ARG B 1 6 ? 21.016 14.758 15.734 1 75.81 6 ARG B CA 1
ATOM 1343 C C . ARG B 1 6 ? 19.781 14.422 16.547 1 75.81 6 ARG B C 1
ATOM 1345 O O . ARG B 1 6 ? 19.875 13.969 17.688 1 75.81 6 ARG B O 1
ATOM 1352 N N . ARG B 1 7 ? 18.797 14.469 15.938 1 81.88 7 ARG B N 1
ATOM 1353 C CA . ARG B 1 7 ? 17.547 14.211 16.641 1 81.88 7 ARG B CA 1
ATOM 1354 C C . ARG B 1 7 ? 17.109 12.758 16.484 1 81.88 7 ARG B C 1
ATOM 1356 O O . ARG B 1 7 ? 16.125 12.328 17.078 1 81.88 7 ARG B O 1
ATOM 1363 N N . LEU B 1 8 ? 17.922 12.039 15.758 1 82.31 8 LEU B N 1
ATOM 1364 C CA . LEU B 1 8 ? 17.641 10.617 15.562 1 82.31 8 LEU B CA 1
ATOM 1365 C C . LEU B 1 8 ? 18.25 9.789 16.688 1 82.31 8 LEU B C 1
ATOM 1367 O O . LEU B 1 8 ? 19.406 10 17.062 1 82.31 8 LEU B O 1
ATOM 1371 N N . ARG B 1 9 ? 17.391 9.008 17.375 1 83 9 ARG B N 1
ATOM 1372 C CA . ARG B 1 9 ? 17.844 8.07 18.391 1 83 9 ARG B CA 1
ATOM 1373 C C . ARG B 1 9 ? 17.609 6.629 17.953 1 83 9 ARG B C 1
ATOM 1375 O O . ARG B 1 9 ? 16.469 6.176 17.875 1 83 9 ARG B O 1
ATOM 1382 N N . LEU B 1 10 ? 18.609 5.914 17.797 1 84.25 10 LEU B N 1
ATOM 1383 C CA . LEU B 1 10 ? 18.516 4.539 17.312 1 84.25 10 LEU B CA 1
ATOM 1384 C C . LEU B 1 10 ? 17.969 3.621 18.406 1 84.25 10 LEU B C 1
ATOM 1386 O O . LEU B 1 10 ? 17.547 2.494 18.125 1 84.25 10 LEU B O 1
ATOM 1390 N N . SER B 1 11 ? 17.922 4.07 19.562 1 84.94 11 SER B N 1
ATOM 1391 C CA . SER B 1 11 ? 17.312 3.312 20.656 1 84.94 11 SER B CA 1
ATOM 1392 C C . SER B 1 11 ? 15.789 3.297 20.516 1 84.94 11 SER B C 1
ATOM 1394 O O . SER B 1 11 ? 15.125 2.414 21.062 1 84.94 11 SER B O 1
ATOM 1396 N N . ASN B 1 12 ? 15.336 4.23 19.844 1 87.94 12 ASN B N 1
ATOM 1397 C CA . ASN B 1 12 ? 13.914 4.277 19.516 1 87.94 12 ASN B CA 1
ATOM 1398 C C . ASN B 1 12 ? 13.578 3.346 18.359 1 87.94 12 ASN B C 1
ATOM 1400 O O . ASN B 1 12 ? 14.141 3.477 17.266 1 87.94 12 ASN B O 1
ATOM 1404 N N . PRO B 1 13 ? 12.695 2.475 18.547 1 89.62 13 PRO B N 1
ATOM 1405 C CA . PRO B 1 13 ? 12.367 1.492 17.516 1 89.62 13 PRO B CA 1
ATOM 1406 C C . PRO B 1 13 ? 11.852 2.139 16.219 1 89.62 13 PRO B C 1
ATOM 1408 O O . PRO B 1 13 ? 12.133 1.654 15.125 1 89.62 13 PRO B O 1
ATOM 1411 N N . TRP B 1 14 ? 11.18 3.178 16.344 1 88.38 14 TRP B N 1
ATOM 1412 C CA . TRP B 1 14 ? 10.648 3.855 15.172 1 88.38 14 TRP B CA 1
ATOM 1413 C C . TRP B 1 14 ? 11.766 4.457 14.336 1 88.38 14 TRP B C 1
ATOM 1415 O O . TRP B 1 14 ? 11.742 4.375 13.102 1 88.38 14 TRP B O 1
ATOM 1425 N N . HIS B 1 15 ? 12.695 5.008 15 1 91.06 15 HIS B N 1
ATOM 1426 C CA . HIS B 1 15 ? 13.828 5.602 14.305 1 91.06 15 HIS B CA 1
ATOM 1427 C C . HIS B 1 15 ? 14.719 4.531 13.688 1 91.06 15 HIS B C 1
ATOM 1429 O O . HIS B 1 15 ? 15.25 4.711 12.586 1 91.06 15 HIS B O 1
ATOM 1435 N N . LEU B 1 16 ? 14.844 3.498 14.422 1 89.94 16 LEU B N 1
ATOM 1436 C CA . LEU B 1 16 ? 15.648 2.391 13.93 1 89.94 16 LEU B CA 1
ATOM 1437 C C . LEU B 1 16 ? 15.078 1.832 12.633 1 89.94 16 LEU B C 1
ATOM 1439 O O . LEU B 1 16 ? 15.812 1.619 11.664 1 89.94 16 LEU B O 1
ATOM 1443 N N . LEU B 1 17 ? 13.828 1.628 12.617 1 91.19 17 LEU B N 1
ATOM 1444 C CA . LEU B 1 17 ? 13.164 1.095 11.43 1 91.19 17 LEU B CA 1
ATOM 1445 C C . LEU B 1 17 ? 13.164 2.119 10.297 1 91.19 17 LEU B C 1
ATOM 1447 O O . LEU B 1 17 ? 13.398 1.774 9.141 1 91.19 17 LEU B O 1
ATOM 1451 N N . ALA B 1 18 ? 12.891 3.305 10.648 1 91.19 18 ALA B N 1
ATOM 1452 C CA . ALA B 1 18 ? 12.836 4.363 9.641 1 91.19 18 ALA B CA 1
ATOM 1453 C C . ALA B 1 18 ? 14.164 4.496 8.906 1 91.19 18 ALA B C 1
ATOM 1455 O O . ALA B 1 18 ? 14.188 4.754 7.699 1 91.19 18 ALA B O 1
ATOM 1456 N N . THR B 1 19 ? 15.25 4.301 9.648 1 91.75 19 THR B N 1
ATOM 1457 C CA . THR B 1 19 ? 16.578 4.457 9.062 1 91.75 19 THR B CA 1
ATOM 1458 C C . THR B 1 19 ? 17.062 3.141 8.461 1 91.75 19 THR B C 1
ATOM 1460 O O . THR B 1 19 ? 18.219 3.027 8.047 1 91.75 19 THR B O 1
ATOM 1463 N N . GLY B 1 20 ? 16.188 2.213 8.43 1 92 20 GLY B N 1
ATOM 1464 C CA . GLY B 1 20 ? 16.578 0.925 7.875 1 92 20 GLY B CA 1
ATOM 1465 C C . GLY B 1 20 ? 17.672 0.235 8.672 1 92 20 GLY B C 1
ATOM 1466 O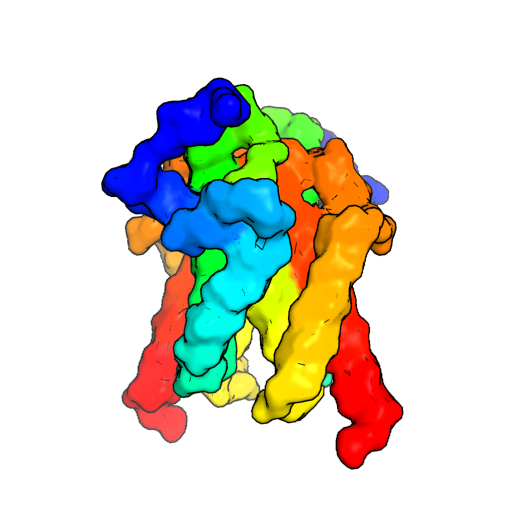 O . GLY B 1 20 ? 18.672 -0.204 8.109 1 92 20 GLY B O 1
ATOM 1467 N N . PHE B 1 21 ? 17.469 0.24 9.992 1 91.75 21 PHE B N 1
ATOM 1468 C CA . PHE B 1 21 ? 18.438 -0.384 10.891 1 91.75 21 PHE B CA 1
ATOM 1469 C C . PHE B 1 21 ? 19.797 0.294 10.773 1 91.75 21 PHE B C 1
ATOM 1471 O O . PHE B 1 21 ? 20.844 -0.374 10.805 1 91.75 21 PHE B O 1
ATOM 1478 N N . GLY B 1 22 ? 19.797 1.562 10.453 1 87.75 22 GLY B N 1
ATOM 1479 C CA . GLY B 1 22 ? 21 2.363 10.43 1 87.75 22 GLY B CA 1
ATOM 1480 C C . GLY B 1 22 ? 21.562 2.564 9.039 1 87.75 22 GLY B C 1
ATOM 1481 O O . GLY B 1 22 ? 22.484 3.361 8.836 1 87.75 22 GLY B O 1
ATOM 1482 N N . SER B 1 23 ? 21.062 1.966 8.039 1 87.81 23 SER B N 1
ATOM 1483 C CA . SER B 1 23 ? 21.562 2.086 6.672 1 87.81 23 SER B CA 1
ATOM 1484 C C . SER B 1 23 ? 21.328 3.49 6.121 1 87.81 23 SER B C 1
ATOM 1486 O O . SER B 1 23 ? 22.109 3.975 5.297 1 87.81 23 SER B O 1
ATOM 1488 N N . GLY B 1 24 ? 20.344 4.066 6.609 1 88.38 24 GLY B N 1
ATOM 1489 C CA . GLY B 1 24 ? 20.016 5.41 6.16 1 88.38 24 GLY B CA 1
ATOM 1490 C C . GLY B 1 24 ? 20.938 6.473 6.715 1 88.38 24 GLY B C 1
ATOM 1491 O O . GLY B 1 24 ? 20.922 7.621 6.266 1 88.38 24 GLY B O 1
ATOM 1492 N N . LEU B 1 25 ? 21.75 6.117 7.664 1 86.81 25 LEU B N 1
ATOM 1493 C CA . LEU B 1 25 ? 22.672 7.074 8.266 1 86.81 25 LEU B CA 1
ATOM 1494 C C . LEU B 1 25 ? 23.984 7.117 7.504 1 86.81 25 LEU B C 1
ATOM 1496 O O . LEU B 1 25 ? 24.875 7.906 7.836 1 86.81 25 LEU B O 1
ATOM 1500 N N . SER B 1 26 ? 24.031 6.359 6.477 1 86.06 26 SER B N 1
ATOM 1501 C CA . SER B 1 26 ? 25.234 6.359 5.652 1 86.06 26 SER B CA 1
ATOM 1502 C C . SER B 1 26 ? 25.5 7.738 5.059 1 86.06 26 SER B C 1
ATOM 1504 O O . SER B 1 26 ? 24.562 8.414 4.609 1 86.06 26 SER B O 1
ATOM 1506 N N . PRO B 1 27 ? 26.672 8.156 5.148 1 82.94 27 PRO B N 1
ATOM 1507 C CA . PRO B 1 27 ? 27 9.469 4.578 1 82.94 27 PRO B CA 1
ATOM 1508 C C . PRO B 1 27 ? 27 9.461 3.053 1 82.94 27 PRO B C 1
ATOM 1510 O O . PRO B 1 27 ? 26.875 10.523 2.43 1 82.94 27 PRO B O 1
ATOM 1513 N N . TRP B 1 28 ? 27.203 8.273 2.541 1 84.94 28 TRP B N 1
ATOM 1514 C CA . TRP B 1 28 ? 27.234 8.148 1.087 1 84.94 28 TRP B CA 1
ATOM 1515 C C . TRP B 1 28 ? 25.906 7.621 0.557 1 84.94 28 TRP B C 1
ATOM 1517 O O . TRP B 1 28 ? 25.625 6.43 0.668 1 84.94 28 TRP B O 1
ATOM 1527 N N . ALA B 1 29 ? 25.156 8.453 -0.107 1 87 29 ALA B N 1
ATOM 1528 C CA . ALA B 1 29 ? 23.906 8.133 -0.784 1 87 29 ALA B CA 1
ATOM 1529 C C . ALA B 1 29 ? 23.016 7.27 0.102 1 87 29 ALA B C 1
ATOM 1531 O O . ALA B 1 29 ? 22.812 6.086 -0.171 1 87 29 ALA B O 1
ATOM 1532 N N . PRO B 1 30 ? 22.484 7.723 1.07 1 87.94 30 PRO B N 1
ATOM 1533 C CA . PRO B 1 30 ? 21.688 6.977 2.039 1 87.94 30 PRO B CA 1
ATOM 1534 C C . PRO B 1 30 ? 20.562 6.18 1.384 1 87.94 30 PRO B C 1
ATOM 1536 O O . PRO B 1 30 ? 20.25 5.062 1.812 1 87.94 30 PRO B O 1
ATOM 1539 N N . GLY B 1 31 ? 20.016 6.656 0.391 1 89.56 31 GLY B N 1
ATOM 1540 C CA . GLY B 1 31 ? 18.984 5.922 -0.32 1 89.56 31 GLY B CA 1
ATOM 1541 C C . GLY B 1 31 ? 19.484 4.656 -0.979 1 89.56 31 GLY B C 1
ATOM 1542 O O . GLY B 1 31 ? 18.828 3.617 -0.934 1 89.56 31 GLY B O 1
ATOM 1543 N N . THR B 1 32 ? 20.578 4.746 -1.619 1 92.88 32 THR B N 1
ATOM 1544 C CA . THR B 1 32 ? 21.172 3.59 -2.27 1 92.88 32 THR B CA 1
ATOM 1545 C C . THR B 1 32 ? 21.578 2.539 -1.239 1 92.88 32 THR B C 1
ATOM 1547 O O . THR B 1 32 ? 21.359 1.345 -1.445 1 92.88 32 THR B O 1
ATOM 1550 N N . MET B 1 33 ? 22.125 3.068 -0.186 1 92.5 33 MET B N 1
ATOM 1551 C CA . MET B 1 33 ? 22.5 2.145 0.881 1 92.5 33 MET B CA 1
ATOM 1552 C C . MET B 1 33 ? 21.266 1.469 1.472 1 92.5 33 MET B C 1
ATOM 1554 O O . MET B 1 33 ? 21.312 0.286 1.815 1 92.5 33 MET B O 1
ATOM 1558 N N . GLY B 1 34 ? 20.25 2.217 1.657 1 93.38 34 GLY B N 1
ATOM 1559 C CA . GLY B 1 34 ? 18.984 1.635 2.105 1 93.38 34 GLY B CA 1
ATOM 1560 C C . GLY B 1 34 ? 18.453 0.57 1.165 1 93.38 34 GLY B C 1
ATOM 1561 O O . GLY B 1 34 ? 17.984 -0.479 1.61 1 93.38 34 GLY B O 1
ATOM 1562 N N . SER B 1 35 ? 18.547 0.834 -0.105 1 95.62 35 SER B N 1
ATOM 1563 C CA . SER B 1 35 ? 18.078 -0.122 -1.106 1 95.62 35 SER B CA 1
ATOM 1564 C C . SER B 1 35 ? 18.922 -1.393 -1.086 1 95.62 35 SER B C 1
ATOM 1566 O O . SER B 1 35 ? 18.406 -2.494 -1.268 1 95.62 35 SER B O 1
ATOM 1568 N N . ILE B 1 36 ? 20.156 -1.212 -0.891 1 95 36 ILE B N 1
ATOM 1569 C CA . ILE B 1 36 ? 21.047 -2.367 -0.793 1 95 36 ILE B CA 1
ATOM 1570 C C . ILE B 1 36 ? 20.719 -3.162 0.468 1 95 36 ILE B C 1
ATOM 1572 O O . ILE B 1 36 ? 20.641 -4.395 0.433 1 95 36 ILE B O 1
ATOM 1576 N N . ALA B 1 37 ? 20.5 -2.453 1.52 1 94.94 37 ALA B N 1
ATOM 1577 C CA . ALA B 1 37 ? 20.203 -3.09 2.799 1 94.94 37 ALA B CA 1
ATOM 1578 C C . ALA B 1 37 ? 18.875 -3.84 2.74 1 94.94 37 ALA B C 1
ATOM 1580 O O . ALA B 1 37 ? 18.625 -4.734 3.549 1 94.94 37 ALA B O 1
ATOM 1581 N N . ALA B 1 38 ? 18.031 -3.506 1.839 1 96 38 ALA B N 1
ATOM 1582 C CA . ALA B 1 38 ? 16.734 -4.145 1.688 1 96 38 ALA B CA 1
ATOM 1583 C C . ALA B 1 38 ? 16.875 -5.547 1.104 1 96 38 ALA B C 1
ATOM 1585 O O . ALA B 1 38 ? 15.977 -6.383 1.265 1 96 38 ALA B O 1
ATOM 1586 N N . ILE B 1 39 ? 17.953 -5.832 0.44 1 95.56 39 ILE B N 1
ATOM 1587 C CA . ILE B 1 39 ? 18.125 -7.047 -0.347 1 95.56 39 ILE B CA 1
ATOM 1588 C C . ILE B 1 39 ? 18.234 -8.25 0.583 1 95.56 39 ILE B C 1
ATOM 1590 O O . ILE B 1 39 ? 17.562 -9.266 0.378 1 95.56 39 ILE B O 1
ATOM 1594 N N . PRO B 1 40 ? 19.047 -8.18 1.643 1 95.38 40 PRO B N 1
ATOM 1595 C CA . PRO B 1 40 ? 19.078 -9.32 2.559 1 95.38 40 PRO B CA 1
ATOM 1596 C C . PRO B 1 40 ? 17.703 -9.648 3.145 1 95.38 40 PRO B C 1
ATOM 1598 O O . PRO B 1 40 ? 17.391 -10.82 3.365 1 95.38 40 PRO B O 1
ATOM 1601 N N . PHE B 1 41 ? 16.938 -8.68 3.449 1 95.62 41 PHE B N 1
ATOM 1602 C CA . PHE B 1 41 ? 15.594 -8.906 3.967 1 95.62 41 PHE B CA 1
ATOM 1603 C C . PHE B 1 41 ? 14.695 -9.516 2.895 1 95.62 41 PHE B C 1
ATOM 1605 O O . PHE B 1 41 ? 13.828 -10.328 3.197 1 95.62 41 PHE B O 1
ATOM 1612 N N . TRP B 1 42 ? 14.906 -9.062 1.708 1 96 42 TRP B N 1
ATOM 1613 C CA . TRP B 1 42 ? 14.156 -9.648 0.6 1 96 42 TRP B CA 1
ATOM 1614 C C . TRP B 1 42 ? 14.469 -11.133 0.461 1 96 42 TRP B C 1
ATOM 1616 O O . TRP B 1 42 ? 13.57 -11.938 0.189 1 96 42 TRP B O 1
ATOM 1626 N N . LEU B 1 43 ? 15.734 -11.531 0.651 1 95 43 LEU B N 1
ATOM 1627 C CA . LEU B 1 43 ? 16.125 -12.938 0.58 1 95 43 LEU B CA 1
ATOM 1628 C C . LEU B 1 43 ? 15.383 -13.758 1.623 1 95 43 LEU B C 1
ATOM 1630 O O . LEU B 1 43 ? 15.102 -14.938 1.403 1 95 43 LEU B O 1
ATOM 1634 N N . LEU B 1 44 ? 15.07 -13.109 2.697 1 94.62 44 LEU B N 1
ATOM 1635 C CA . LEU B 1 44 ? 14.266 -13.781 3.715 1 94.62 44 LEU B CA 1
ATOM 1636 C C . LEU B 1 44 ? 12.805 -13.867 3.287 1 94.62 44 LEU B C 1
ATOM 1638 O O . LEU B 1 44 ? 12.156 -14.898 3.482 1 94.62 44 LEU B O 1
ATOM 1642 N N . LEU B 1 45 ? 12.281 -12.867 2.678 1 94.44 45 LEU B N 1
ATOM 1643 C CA . LEU B 1 45 ? 10.883 -12.781 2.275 1 94.44 45 LEU B CA 1
ATOM 1644 C C . LEU B 1 45 ? 10.57 -13.789 1.173 1 94.44 45 LEU B C 1
ATOM 1646 O O . LEU B 1 45 ? 9.492 -14.383 1.153 1 94.44 45 LEU B O 1
ATOM 1650 N N . ILE B 1 46 ? 11.531 -13.992 0.325 1 93.56 46 ILE B N 1
ATOM 1651 C CA . ILE B 1 46 ? 11.273 -14.828 -0.841 1 93.56 46 ILE B CA 1
ATOM 1652 C C . ILE B 1 46 ? 11.211 -16.297 -0.419 1 93.56 46 ILE B C 1
ATOM 1654 O O . ILE B 1 46 ? 10.789 -17.156 -1.196 1 93.56 46 ILE B O 1
ATOM 1658 N N . GLN B 1 47 ? 11.633 -16.625 0.799 1 93.31 47 GLN B N 1
ATOM 1659 C CA . GLN B 1 47 ? 11.508 -17.969 1.326 1 93.31 47 GLN B CA 1
ATOM 1660 C C . GLN B 1 47 ? 10.062 -18.281 1.718 1 93.31 47 GLN B C 1
ATOM 1662 O O . GLN B 1 47 ? 9.703 -19.438 1.902 1 93.31 47 GLN B O 1
ATOM 1667 N N . LEU B 1 48 ? 9.227 -17.328 1.805 1 92.44 48 LEU B N 1
ATOM 1668 C CA . LEU B 1 48 ? 7.832 -17.469 2.209 1 92.44 48 LEU B CA 1
ATOM 1669 C C . LEU B 1 48 ? 6.938 -17.703 0.997 1 92.44 48 LEU B C 1
ATOM 1671 O O . LEU B 1 48 ? 7.309 -17.359 -0.129 1 92.44 48 LEU B O 1
ATOM 1675 N N . PRO B 1 49 ? 5.762 -18.328 1.327 1 90.62 49 PRO B N 1
ATOM 1676 C CA . PRO B 1 49 ? 4.785 -18.391 0.24 1 90.62 49 PRO B CA 1
ATOM 1677 C C . PRO B 1 49 ? 4.426 -17 -0.302 1 90.62 49 PRO B C 1
ATOM 1679 O O . PRO B 1 49 ? 4.395 -16.031 0.454 1 90.62 49 PRO B O 1
ATOM 1682 N N . TRP B 1 50 ? 4.125 -16.875 -1.5 1 89.31 50 TRP B N 1
ATOM 1683 C CA . TRP B 1 50 ? 3.883 -15.617 -2.215 1 89.31 50 TRP B CA 1
ATOM 1684 C C . TRP B 1 50 ? 2.811 -14.789 -1.514 1 89.31 50 TRP B C 1
ATOM 1686 O O . TRP B 1 50 ? 2.918 -13.57 -1.433 1 89.31 50 TRP B O 1
ATOM 1696 N N . GLN B 1 51 ? 1.781 -15.445 -1.042 1 90.38 51 GLN B N 1
ATOM 1697 C CA . GLN B 1 51 ? 0.692 -14.734 -0.381 1 90.38 51 GLN B CA 1
ATOM 1698 C C . GLN B 1 51 ? 1.183 -14.023 0.877 1 90.38 51 GLN B C 1
ATOM 1700 O O . GLN B 1 51 ? 0.795 -12.891 1.145 1 90.38 51 GLN B O 1
ATOM 1705 N N . LEU B 1 52 ? 2.033 -14.734 1.58 1 92 52 LEU B N 1
ATOM 1706 C CA . LEU B 1 52 ? 2.555 -14.164 2.816 1 92 52 LEU B CA 1
ATOM 1707 C C . LEU B 1 52 ? 3.533 -13.031 2.523 1 92 52 LEU B C 1
ATOM 1709 O O . LEU B 1 52 ? 3.574 -12.039 3.25 1 92 52 LEU B O 1
ATOM 1713 N N . TYR B 1 53 ? 4.332 -13.234 1.498 1 95.38 53 TYR B N 1
ATOM 1714 C CA . TYR B 1 53 ? 5.238 -12.18 1.05 1 95.38 53 TYR B CA 1
ATOM 1715 C C . TYR B 1 53 ? 4.48 -10.883 0.798 1 95.38 53 TYR B C 1
ATOM 1717 O O . TYR B 1 53 ? 4.852 -9.828 1.319 1 95.38 53 TYR B O 1
ATOM 1725 N N . VAL B 1 54 ? 3.398 -10.953 0.066 1 94.81 54 VAL B N 1
ATOM 1726 C CA . VAL B 1 54 ? 2.627 -9.773 -0.312 1 94.81 54 VAL B CA 1
ATOM 1727 C C . VAL B 1 54 ? 1.977 -9.164 0.926 1 94.81 54 VAL B C 1
ATOM 1729 O O . VAL B 1 54 ? 1.962 -7.941 1.089 1 94.81 54 VAL B O 1
ATOM 1732 N N . LEU B 1 55 ? 1.479 -9.984 1.763 1 95.06 55 LEU B N 1
ATOM 1733 C CA . LEU B 1 55 ? 0.836 -9.5 2.98 1 95.06 55 LEU B CA 1
ATOM 1734 C C . LEU B 1 55 ? 1.829 -8.742 3.855 1 95.06 55 LEU B C 1
ATOM 1736 O O . LEU B 1 55 ? 1.488 -7.711 4.438 1 95.06 55 LEU B O 1
ATOM 1740 N N . LEU B 1 56 ? 2.992 -9.281 3.928 1 96.06 56 LEU B N 1
ATOM 1741 C CA . LEU B 1 56 ? 4.02 -8.633 4.73 1 96.06 56 LEU B CA 1
ATOM 1742 C C . LEU B 1 56 ? 4.422 -7.293 4.121 1 96.06 56 LEU B C 1
ATOM 1744 O O . LEU B 1 56 ? 4.699 -6.332 4.84 1 96.06 56 LEU B O 1
ATOM 1748 N N . VAL B 1 57 ? 4.508 -7.273 2.826 1 96.62 57 VAL B N 1
ATOM 1749 C CA . VAL B 1 57 ? 4.824 -6.02 2.146 1 96.62 57 VAL B CA 1
ATOM 1750 C C . VAL B 1 57 ? 3.711 -5.004 2.393 1 96.62 57 VAL B C 1
ATOM 1752 O O . VAL B 1 57 ? 3.982 -3.84 2.697 1 96.62 57 VAL B O 1
ATOM 1755 N N . MET B 1 58 ? 2.463 -5.43 2.326 1 95.88 58 MET B N 1
ATOM 1756 C CA . MET B 1 58 ? 1.335 -4.543 2.596 1 95.88 58 MET B CA 1
ATOM 1757 C C . MET B 1 58 ? 1.375 -4.031 4.031 1 95.88 58 MET B C 1
ATOM 1759 O O . MET B 1 58 ? 1.137 -2.85 4.281 1 95.88 58 MET B O 1
ATOM 1763 N N . PHE B 1 59 ? 1.637 -4.867 4.902 1 95.38 59 PHE B N 1
ATOM 1764 C CA . PHE B 1 59 ? 1.768 -4.492 6.305 1 95.38 59 PHE B CA 1
ATOM 1765 C C . PHE B 1 59 ? 2.895 -3.482 6.492 1 95.38 59 PHE B C 1
ATOM 1767 O O . PHE B 1 59 ? 2.754 -2.518 7.246 1 95.38 59 PHE B O 1
ATOM 1774 N N . SER B 1 60 ? 4 -3.764 5.816 1 95.81 60 SER B N 1
ATOM 1775 C CA . SER B 1 60 ? 5.16 -2.879 5.898 1 95.81 60 SER B CA 1
ATOM 1776 C C . SER B 1 60 ? 4.832 -1.489 5.359 1 95.81 60 SER B C 1
ATOM 1778 O O . SER B 1 60 ? 5.375 -0.491 5.84 1 95.81 60 SER B O 1
ATOM 1780 N N . ILE B 1 61 ? 3.973 -1.428 4.383 1 94.88 61 ILE B N 1
ATOM 1781 C CA . ILE B 1 61 ? 3.533 -0.142 3.854 1 94.88 61 ILE B CA 1
ATOM 1782 C C . ILE B 1 61 ? 2.783 0.634 4.934 1 94.88 61 ILE B C 1
ATOM 1784 O O . ILE B 1 61 ? 3.062 1.812 5.168 1 94.88 61 ILE B O 1
ATOM 1788 N N . CYS B 1 62 ? 1.92 -0.003 5.629 1 93.06 62 CYS B N 1
ATOM 1789 C CA . CYS B 1 62 ? 1.116 0.646 6.66 1 93.06 62 CYS B CA 1
ATOM 1790 C C . CYS B 1 62 ? 1.991 1.141 7.805 1 93.06 62 CYS B C 1
ATOM 1792 O O . CYS B 1 62 ? 1.893 2.299 8.211 1 93.06 62 CYS B O 1
ATOM 1794 N N . ILE B 1 63 ? 2.844 0.278 8.266 1 92.69 63 ILE B N 1
ATOM 1795 C CA . ILE B 1 63 ? 3.703 0.656 9.383 1 92.69 63 ILE B CA 1
ATOM 1796 C C . ILE B 1 63 ? 4.688 1.734 8.93 1 92.69 63 ILE B C 1
ATOM 1798 O O . ILE B 1 63 ? 5.09 2.588 9.727 1 92.69 63 ILE B O 1
ATOM 1802 N N . GLY B 1 64 ? 5.094 1.61 7.688 1 93.5 64 GLY B N 1
ATOM 1803 C CA . GLY B 1 64 ? 6.016 2.594 7.141 1 93.5 64 GLY B CA 1
ATOM 1804 C C . GLY B 1 64 ? 5.449 4 7.129 1 93.5 64 GLY B C 1
ATOM 1805 O O . GLY B 1 64 ? 6.172 4.969 7.375 1 93.5 64 GLY B O 1
ATOM 1806 N N . ILE B 1 65 ? 4.191 4.094 6.773 1 90.75 65 ILE B N 1
ATOM 1807 C CA . ILE B 1 65 ? 3.539 5.398 6.785 1 90.75 65 ILE B CA 1
ATOM 1808 C C . ILE B 1 65 ? 3.623 6.008 8.18 1 90.75 65 ILE B C 1
ATOM 1810 O O . ILE B 1 65 ? 3.967 7.18 8.336 1 90.75 65 ILE B O 1
ATOM 1814 N N . TYR B 1 66 ? 3.408 5.242 9.109 1 89.19 66 TYR B N 1
ATOM 1815 C CA . TYR B 1 66 ? 3.457 5.707 10.492 1 89.19 66 TYR B CA 1
ATOM 1816 C C . TYR B 1 66 ? 4.887 6.043 10.906 1 89.19 66 TYR B C 1
ATOM 1818 O O . TYR B 1 66 ? 5.133 7.094 11.508 1 89.19 66 TYR B O 1
ATOM 1826 N N . ILE B 1 67 ? 5.766 5.125 10.609 1 91 67 ILE B N 1
ATOM 1827 C CA . ILE B 1 67 ? 7.168 5.273 10.977 1 91 67 ILE B CA 1
ATOM 1828 C C . ILE B 1 67 ? 7.734 6.547 10.344 1 91 67 ILE B C 1
ATOM 1830 O O . ILE B 1 67 ? 8.422 7.324 11.008 1 91 67 ILE B O 1
ATOM 1834 N N . CYS B 1 68 ? 7.453 6.703 9.086 1 88.88 68 CYS B N 1
ATOM 1835 C CA . CYS B 1 68 ? 7.973 7.871 8.383 1 88.88 68 CYS B CA 1
ATOM 1836 C C . CYS B 1 68 ? 7.34 9.156 8.914 1 88.88 68 CYS B C 1
ATOM 1838 O O . CYS B 1 68 ? 8.016 10.18 9.047 1 88.88 68 CYS B O 1
ATOM 1840 N N . HIS B 1 69 ? 6.113 9.094 9.195 1 86.94 69 HIS B N 1
ATOM 1841 C CA . HIS B 1 69 ? 5.418 10.258 9.742 1 86.94 69 HIS B CA 1
ATOM 1842 C C . HIS B 1 69 ? 5.992 10.648 11.102 1 86.94 69 HIS B C 1
ATOM 1844 O O . HIS B 1 69 ? 6.305 11.82 11.336 1 86.94 69 HIS B O 1
ATOM 1850 N N . ARG B 1 70 ? 6.098 9.719 11.961 1 87.31 70 ARG B N 1
ATOM 1851 C CA . ARG B 1 70 ? 6.598 9.953 13.312 1 87.31 70 ARG B CA 1
ATOM 1852 C C . ARG B 1 70 ? 8.039 10.453 13.289 1 87.31 70 ARG B C 1
ATOM 1854 O O . ARG B 1 70 ? 8.391 11.391 14.016 1 87.31 70 ARG B O 1
ATOM 1861 N N . THR B 1 71 ? 8.828 9.797 12.516 1 87.56 71 THR B N 1
ATOM 1862 C CA . THR B 1 71 ? 10.242 10.156 12.461 1 87.56 71 THR B CA 1
ATOM 1863 C C . THR B 1 71 ? 10.43 11.523 11.82 1 87.56 71 THR B C 1
ATOM 1865 O O . THR B 1 71 ? 11.266 12.312 12.258 1 87.56 71 THR B O 1
ATOM 1868 N N . ALA B 1 72 ? 9.664 11.797 10.789 1 83.06 72 ALA B N 1
ATOM 1869 C CA . ALA B 1 72 ? 9.719 13.109 10.156 1 83.06 72 ALA B CA 1
ATOM 1870 C C . ALA B 1 72 ? 9.312 14.211 11.133 1 83.06 72 ALA B C 1
ATOM 1872 O O . ALA B 1 72 ? 9.906 15.289 11.148 1 83.06 72 ALA B O 1
ATOM 1873 N N . LYS B 1 73 ? 8.32 13.938 11.859 1 84 73 LYS B N 1
ATOM 1874 C CA . LYS B 1 73 ? 7.867 14.891 12.867 1 84 73 LYS B CA 1
ATOM 1875 C C . LYS B 1 73 ? 8.938 15.109 13.93 1 84 73 LYS B C 1
ATOM 1877 O O . LYS B 1 73 ? 9.195 16.25 14.328 1 84 73 LYS B O 1
ATOM 1882 N N . ASP B 1 74 ? 9.508 14.055 14.336 1 86.62 74 ASP B N 1
ATOM 1883 C CA . ASP B 1 74 ? 10.547 14.141 15.359 1 86.62 74 ASP B CA 1
ATOM 1884 C C . ASP B 1 74 ? 11.773 14.891 14.836 1 86.62 74 ASP B C 1
ATOM 1886 O O . ASP B 1 74 ? 12.422 15.625 15.586 1 86.62 74 ASP B O 1
ATOM 1890 N N . MET B 1 75 ? 12.117 14.695 13.609 1 83.88 75 MET B N 1
ATOM 1891 C CA . MET B 1 75 ? 13.281 15.336 13.008 1 83.88 75 MET B CA 1
ATOM 1892 C C . MET B 1 75 ? 12.961 16.766 12.586 1 83.88 75 MET B C 1
ATOM 1894 O O . MET B 1 75 ? 13.867 17.562 12.328 1 83.88 75 MET B O 1
ATOM 1898 N N . GLN B 1 76 ? 11.648 17.031 12.531 1 80.88 76 GLN B N 1
ATOM 1899 C CA . GLN B 1 76 ? 11.172 18.359 12.117 1 80.88 76 GLN B CA 1
ATOM 1900 C C . GLN B 1 76 ? 11.57 18.656 10.672 1 80.88 76 GLN B C 1
ATOM 1902 O O . GLN B 1 76 ? 11.984 19.766 10.359 1 80.88 76 GLN B O 1
ATOM 1907 N N . VAL B 1 77 ? 11.789 17.594 9.922 1 75.94 77 VAL B N 1
ATOM 1908 C CA . VAL B 1 77 ? 12.07 17.703 8.492 1 75.94 77 VAL B CA 1
ATOM 1909 C C . VAL B 1 77 ? 11.094 16.828 7.707 1 75.94 77 VAL B C 1
ATOM 1911 O O . VAL B 1 77 ? 10.695 15.766 8.164 1 75.94 77 VAL B O 1
ATOM 1914 N N . HIS B 1 78 ? 10.641 17.266 6.598 1 71.44 78 HIS B N 1
ATOM 1915 C CA . HIS B 1 78 ? 9.617 16.594 5.812 1 71.44 78 HIS B CA 1
ATOM 1916 C C . HIS B 1 78 ? 10.188 15.352 5.125 1 71.44 78 HIS B C 1
ATOM 1918 O O . HIS B 1 78 ? 9.555 14.289 5.121 1 71.44 78 HIS B O 1
ATOM 1924 N N . ASP B 1 79 ? 11.273 15.414 4.496 1 75.25 79 ASP B N 1
ATOM 1925 C CA . ASP B 1 79 ? 11.867 14.328 3.723 1 75.25 79 ASP B CA 1
ATOM 1926 C C . ASP B 1 79 ? 13.383 14.297 3.887 1 75.25 79 ASP B C 1
ATOM 1928 O O . ASP B 1 79 ? 14.109 14.875 3.076 1 75.25 79 ASP B O 1
ATOM 1932 N N . HIS B 1 80 ? 13.773 13.633 4.93 1 79.06 80 HIS B N 1
ATOM 1933 C CA . HIS B 1 80 ? 15.211 13.539 5.129 1 79.06 80 HIS B CA 1
ATOM 1934 C C . HIS B 1 80 ? 15.781 12.281 4.484 1 79.06 80 HIS B C 1
ATOM 1936 O O . HIS B 1 80 ? 15.141 11.227 4.512 1 79.06 80 HIS B O 1
ATOM 1942 N N . GLY B 1 81 ? 16.891 12.391 3.943 1 82.5 81 GLY B N 1
ATOM 1943 C CA . GLY B 1 81 ? 17.547 11.297 3.246 1 82.5 81 GLY B CA 1
ATOM 1944 C C . GLY B 1 81 ? 17.844 10.109 4.141 1 82.5 81 GLY B C 1
ATOM 1945 O O . GLY B 1 81 ? 18.078 9.008 3.656 1 82.5 81 GLY B O 1
ATOM 1946 N N . SER B 1 82 ? 17.797 10.336 5.434 1 86.5 82 SER B N 1
ATOM 1947 C CA . SER B 1 82 ? 18.125 9.266 6.371 1 86.5 82 SER B CA 1
ATOM 1948 C C . SER B 1 82 ? 16.953 8.289 6.508 1 86.5 82 SER B C 1
ATOM 1950 O O . SER B 1 82 ? 17.125 7.18 7.02 1 86.5 82 SER B O 1
ATOM 1952 N N . ILE B 1 83 ? 15.797 8.688 6.195 1 89.25 83 ILE B N 1
ATOM 1953 C CA . ILE B 1 83 ? 14.633 7.809 6.227 1 89.25 83 ILE B CA 1
ATOM 1954 C C . ILE B 1 83 ? 14.617 6.922 4.984 1 89.25 83 ILE B C 1
ATOM 1956 O O . ILE B 1 83 ? 14.43 7.414 3.869 1 89.25 83 ILE B O 1
ATOM 1960 N N . VAL B 1 84 ? 14.836 5.594 5.211 1 93.62 84 VAL B N 1
ATOM 1961 C CA . VAL B 1 84 ? 15.039 4.742 4.047 1 93.62 84 VAL B CA 1
ATOM 1962 C C . VAL B 1 84 ? 14.047 3.58 4.082 1 93.62 84 VAL B C 1
ATOM 1964 O O . VAL B 1 84 ? 14.133 2.654 3.27 1 93.62 84 VAL B O 1
ATOM 1967 N N . TRP B 1 85 ? 13.117 3.572 4.957 1 93.94 85 TRP B N 1
ATOM 1968 C CA . TRP B 1 85 ? 12.117 2.512 4.992 1 93.94 85 TRP B CA 1
ATOM 1969 C C . TRP B 1 85 ? 11.352 2.445 3.676 1 93.94 85 TRP B C 1
ATOM 1971 O O . TRP B 1 85 ? 10.969 1.362 3.225 1 93.94 85 TRP B O 1
ATOM 1981 N N . ASP B 1 86 ? 11.102 3.584 3.117 1 95 86 ASP B N 1
ATOM 1982 C CA . ASP B 1 86 ? 10.422 3.646 1.826 1 95 86 ASP B CA 1
ATOM 1983 C C . ASP B 1 86 ? 11.234 2.932 0.747 1 95 86 ASP B C 1
ATOM 1985 O O . ASP B 1 86 ? 10.664 2.25 -0.111 1 95 86 ASP B O 1
ATOM 1989 N N . GLU B 1 87 ? 12.531 2.988 0.868 1 95.5 87 GLU B N 1
ATOM 1990 C CA . GLU B 1 87 ? 13.414 2.299 -0.071 1 95.5 87 GLU B CA 1
ATOM 1991 C C . GLU B 1 87 ? 13.312 0.784 0.086 1 95.5 87 GLU B C 1
ATOM 1993 O O . GLU B 1 87 ? 13.375 0.046 -0.899 1 95.5 87 GLU B O 1
ATOM 1998 N N . PHE B 1 88 ? 13.172 0.331 1.275 1 96.94 88 PHE B N 1
ATOM 1999 C CA . PHE B 1 88 ? 12.992 -1.093 1.535 1 96.94 88 PHE B CA 1
ATOM 2000 C C . PHE B 1 88 ? 11.742 -1.617 0.844 1 96.94 88 PHE B C 1
ATOM 2002 O O . PHE B 1 88 ? 11.805 -2.582 0.079 1 96.94 88 PHE B O 1
ATOM 2009 N N . VAL B 1 89 ? 10.672 -0.928 1.078 1 96.94 89 VAL B N 1
ATOM 2010 C CA . VAL B 1 89 ? 9.375 -1.352 0.554 1 96.94 89 VAL B CA 1
ATOM 2011 C C . VAL B 1 89 ? 9.391 -1.276 -0.971 1 96.94 89 VAL B C 1
ATOM 2013 O O . VAL B 1 89 ? 8.938 -2.203 -1.647 1 96.94 89 VAL B O 1
ATOM 2016 N N . GLY B 1 90 ? 9.914 -0.182 -1.457 1 97.19 90 GLY B N 1
ATOM 2017 C CA . GLY B 1 90 ? 10.016 -0.048 -2.902 1 97.19 90 GLY B CA 1
ATOM 2018 C C . GLY B 1 90 ? 10.805 -1.168 -3.553 1 97.19 90 GLY B C 1
ATOM 2019 O O . GLY B 1 90 ? 10.414 -1.683 -4.602 1 97.19 90 GLY B O 1
ATOM 2020 N N . MET B 1 91 ? 11.867 -1.504 -2.922 1 97.62 91 MET B N 1
ATOM 2021 C CA . MET B 1 91 ? 12.703 -2.59 -3.428 1 97.62 91 MET B CA 1
ATOM 2022 C C . MET B 1 91 ? 11.945 -3.914 -3.4 1 97.62 91 MET B C 1
ATOM 2024 O O . MET B 1 91 ? 12.023 -4.699 -4.348 1 97.62 91 MET B O 1
ATOM 2028 N N . TRP B 1 92 ? 11.289 -4.164 -2.334 1 97.69 92 TRP B N 1
ATOM 2029 C CA . TRP B 1 92 ? 10.555 -5.418 -2.193 1 97.69 92 TRP B CA 1
ATOM 2030 C C . TRP B 1 92 ? 9.461 -5.531 -3.25 1 97.69 92 TRP B C 1
ATOM 2032 O O . TRP B 1 92 ? 9.172 -6.625 -3.74 1 97.69 92 TRP B O 1
ATOM 2042 N N . ILE B 1 93 ? 8.828 -4.461 -3.59 1 97.25 93 ILE B N 1
ATOM 2043 C CA . ILE B 1 93 ? 7.801 -4.438 -4.625 1 97.25 93 ILE B CA 1
ATOM 2044 C C . ILE B 1 93 ? 8.438 -4.715 -5.988 1 97.25 93 ILE B C 1
ATOM 2046 O O . ILE B 1 93 ? 7.938 -5.531 -6.762 1 97.25 93 ILE B O 1
ATOM 2050 N N . THR B 1 94 ? 9.516 -4.055 -6.227 1 97.5 94 THR B N 1
ATOM 2051 C CA . THR B 1 94 ? 10.211 -4.215 -7.5 1 97.5 94 THR B CA 1
ATOM 2052 C C . THR B 1 94 ? 10.633 -5.664 -7.703 1 97.5 94 THR B C 1
ATOM 2054 O O . THR B 1 94 ? 10.422 -6.238 -8.773 1 97.5 94 THR B O 1
ATOM 2057 N N . LEU B 1 95 ? 11.18 -6.25 -6.727 1 96.38 95 LEU B N 1
ATOM 2058 C CA . LEU B 1 95 ? 11.773 -7.578 -6.836 1 96.38 95 LEU B CA 1
ATOM 2059 C C . LEU B 1 95 ? 10.695 -8.656 -6.863 1 96.38 95 LEU B C 1
ATOM 2061 O O . LEU B 1 95 ? 10.977 -9.812 -7.18 1 96.38 95 LEU B O 1
ATOM 2065 N N . MET B 1 96 ? 9.484 -8.32 -6.598 1 93.31 96 MET B N 1
ATOM 2066 C CA . MET B 1 96 ? 8.359 -9.25 -6.691 1 93.31 96 MET B CA 1
ATOM 2067 C C . MET B 1 96 ? 8.078 -9.609 -8.141 1 93.31 96 MET B C 1
ATOM 2069 O O . MET B 1 96 ? 7.473 -10.648 -8.422 1 93.31 96 MET B O 1
ATOM 2073 N N . ALA B 1 97 ? 8.469 -8.789 -9.039 1 92.94 97 ALA B N 1
ATOM 2074 C CA . ALA B 1 97 ? 8.133 -8.984 -10.445 1 92.94 97 ALA B CA 1
ATOM 2075 C C . ALA B 1 97 ? 9.266 -9.688 -11.188 1 92.94 97 ALA B C 1
ATOM 2077 O O . ALA B 1 97 ? 9.266 -9.758 -12.414 1 92.94 97 ALA B O 1
ATOM 2078 N N . LEU B 1 98 ? 10.195 -10.203 -10.453 1 92.31 98 LEU B N 1
ATOM 2079 C CA . LEU B 1 98 ? 11.312 -10.875 -11.109 1 92.31 98 LEU B CA 1
ATOM 2080 C C . LEU B 1 98 ? 10.836 -12.125 -11.836 1 92.31 98 LEU B C 1
ATOM 2082 O O . LEU B 1 98 ? 10.078 -12.922 -11.289 1 92.31 98 LEU B O 1
ATOM 2086 N N . PRO B 1 99 ? 11.219 -12.398 -13.055 1 88.44 99 PRO B N 1
ATOM 2087 C CA . PRO B 1 99 ? 10.867 -13.625 -13.781 1 88.44 99 PRO B CA 1
ATOM 2088 C C . PRO B 1 99 ? 11.555 -14.867 -13.211 1 88.44 99 PRO B C 1
ATOM 2090 O O . PRO B 1 99 ? 10.953 -15.938 -13.156 1 88.44 99 PRO B O 1
ATOM 2093 N N . VAL B 1 100 ? 12.844 -14.672 -12.898 1 86.56 100 VAL B N 1
ATOM 2094 C CA . VAL B 1 100 ? 13.648 -15.727 -12.281 1 86.56 100 VAL B CA 1
ATOM 2095 C C . VAL B 1 100 ? 14.445 -15.156 -11.117 1 86.56 100 VAL B C 1
ATOM 2097 O O . VAL B 1 100 ? 14.898 -14.008 -11.164 1 86.56 100 VAL B O 1
ATOM 2100 N N . ASN B 1 101 ? 14.5 -16 -10.156 1 88.31 101 ASN B N 1
ATOM 2101 C CA . ASN B 1 101 ? 15.297 -15.57 -9.016 1 88.31 101 ASN B CA 1
ATOM 2102 C C . ASN B 1 101 ? 16.781 -15.742 -9.273 1 88.31 101 ASN B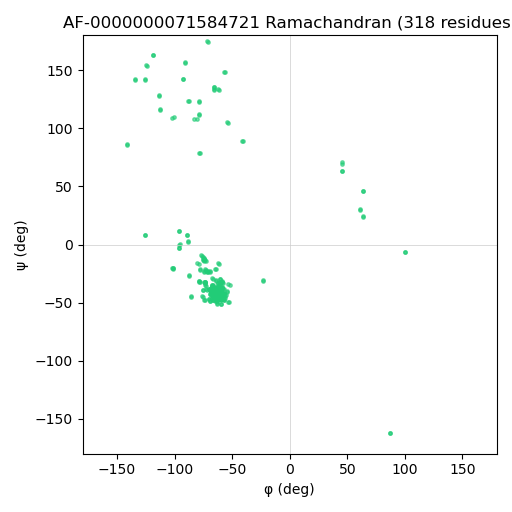 C 1
ATOM 2104 O O . ASN B 1 101 ? 17.391 -16.719 -8.844 1 88.31 101 ASN B O 1
ATOM 2108 N N . SER B 1 102 ? 17.391 -14.836 -10.016 1 91.69 102 SER B N 1
ATOM 2109 C CA . SER B 1 102 ? 18.812 -14.797 -10.305 1 91.69 102 SER B CA 1
ATOM 2110 C C . SER B 1 102 ? 19.422 -13.461 -9.898 1 91.69 102 SER B C 1
ATOM 2112 O O . SER B 1 102 ? 18.719 -12.461 -9.758 1 91.69 102 SER B O 1
ATOM 2114 N N . TRP B 1 103 ? 20.672 -13.523 -9.625 1 93.94 103 TRP B N 1
ATOM 2115 C CA . TRP B 1 103 ? 21.344 -12.32 -9.156 1 93.94 103 TRP B CA 1
ATOM 2116 C C . TRP B 1 103 ? 21.344 -11.234 -10.227 1 93.94 103 TRP B C 1
ATOM 2118 O O . TRP B 1 103 ? 21.297 -10.039 -9.906 1 93.94 103 TRP B O 1
ATOM 2128 N N . GLN B 1 104 ? 21.359 -11.625 -11.422 1 94.19 104 GLN B N 1
ATOM 2129 C CA . GLN B 1 104 ? 21.328 -10.656 -12.508 1 94.19 104 GLN B CA 1
ATOM 2130 C C . GLN B 1 104 ? 20.031 -9.844 -12.484 1 94.19 104 GLN B C 1
ATOM 2132 O O . GLN B 1 104 ? 20.062 -8.617 -12.656 1 94.19 104 GLN B O 1
ATOM 2137 N N . TRP B 1 105 ? 19 -10.562 -12.242 1 93.94 105 TRP B N 1
ATOM 2138 C CA . TRP B 1 105 ? 17.703 -9.891 -12.242 1 93.94 105 TRP B CA 1
ATOM 2139 C C . TRP B 1 105 ? 17.531 -9.039 -10.984 1 93.94 105 TRP B C 1
ATOM 2141 O O . TRP B 1 105 ? 16.828 -8.023 -11.008 1 93.94 105 TRP B O 1
ATOM 2151 N N . VAL B 1 106 ? 18.125 -9.5 -9.93 1 96.12 106 VAL B N 1
ATOM 2152 C CA . VAL B 1 106 ? 18.094 -8.695 -8.711 1 96.12 106 VAL B CA 1
ATOM 2153 C C . VAL B 1 106 ? 18.828 -7.367 -8.953 1 96.12 106 VAL B C 1
ATOM 2155 O O . VAL B 1 106 ? 18.328 -6.305 -8.57 1 96.12 106 VAL B O 1
ATOM 2158 N N . VAL B 1 107 ? 19.953 -7.434 -9.617 1 96.62 107 VAL B N 1
ATOM 2159 C CA . VAL B 1 107 ? 20.719 -6.238 -9.945 1 96.62 107 VAL B CA 1
ATOM 2160 C C . VAL B 1 107 ? 19.922 -5.352 -10.891 1 96.62 107 VAL B C 1
ATOM 2162 O O . VAL B 1 107 ? 19.891 -4.129 -10.734 1 96.62 107 VAL B O 1
ATOM 2165 N N . ALA B 1 108 ? 19.344 -5.992 -11.867 1 96.12 108 ALA B N 1
ATOM 2166 C CA . ALA B 1 108 ? 18.516 -5.242 -12.805 1 96.12 108 ALA B CA 1
ATOM 2167 C C . ALA B 1 108 ? 17.375 -4.527 -12.086 1 96.12 108 ALA B C 1
ATOM 2169 O O . ALA B 1 108 ? 17.078 -3.373 -12.391 1 96.12 108 ALA B O 1
ATOM 2170 N N . GLY B 1 109 ? 16.734 -5.297 -11.211 1 96.81 109 GLY B N 1
ATOM 2171 C CA . GLY B 1 109 ? 15.672 -4.688 -10.422 1 96.81 109 GLY B CA 1
ATOM 2172 C C . GLY B 1 109 ? 16.172 -3.543 -9.555 1 96.81 109 GLY B C 1
ATOM 2173 O O . GLY B 1 109 ? 15.508 -2.506 -9.453 1 96.81 109 GLY B O 1
ATOM 2174 N N . PHE B 1 110 ? 17.328 -3.736 -8.992 1 97.69 110 PHE B N 1
ATOM 2175 C CA . PHE B 1 110 ? 17.953 -2.703 -8.18 1 97.69 110 PHE B CA 1
ATOM 2176 C C . PHE B 1 110 ? 18.188 -1.439 -8.992 1 97.69 110 PHE B C 1
ATOM 2178 O O . PHE B 1 110 ? 17.828 -0.341 -8.57 1 97.69 110 PHE B O 1
ATOM 2185 N N . ILE B 1 111 ? 18.703 -1.571 -10.078 1 97.44 111 ILE B N 1
ATOM 2186 C CA . ILE B 1 111 ? 19.031 -0.452 -10.953 1 97.44 111 ILE B CA 1
ATOM 2187 C C . ILE B 1 111 ? 17.75 0.226 -11.422 1 97.44 111 ILE B C 1
ATOM 2189 O O . ILE B 1 111 ? 17.641 1.454 -11.398 1 97.44 111 ILE B O 1
ATOM 2193 N N . ALA B 1 112 ? 16.828 -0.547 -11.867 1 97 112 ALA B N 1
ATOM 2194 C CA . ALA B 1 112 ? 15.562 0.003 -12.336 1 97 112 ALA B CA 1
ATOM 2195 C C . ALA B 1 112 ? 14.883 0.834 -11.25 1 97 112 ALA B C 1
ATOM 2197 O O . ALA B 1 112 ? 14.438 1.954 -11.5 1 97 112 ALA B O 1
ATOM 2198 N N . PHE B 1 113 ? 14.867 0.222 -10.125 1 97.44 113 PHE B N 1
ATOM 2199 C CA . PHE B 1 113 ? 14.234 0.918 -9.008 1 97.44 113 PHE B CA 1
ATOM 2200 C C . PHE B 1 113 ? 14.961 2.227 -8.711 1 97.44 113 PHE B C 1
ATOM 2202 O O . PHE B 1 113 ? 14.32 3.266 -8.523 1 97.44 113 PHE B O 1
ATOM 2209 N N . ARG B 1 114 ? 16.234 2.189 -8.656 1 96.62 114 ARG B N 1
ATOM 2210 C CA . ARG B 1 114 ? 17.016 3.373 -8.32 1 96.62 114 ARG B CA 1
ATOM 2211 C C . ARG B 1 114 ? 16.859 4.453 -9.383 1 96.62 114 ARG B C 1
ATOM 2213 O O . ARG B 1 114 ? 16.844 5.645 -9.07 1 96.62 114 ARG B O 1
ATOM 2220 N N . ILE B 1 115 ? 16.781 4.082 -10.547 1 95.88 115 ILE B N 1
ATOM 2221 C CA . ILE B 1 115 ? 16.609 5.031 -11.641 1 95.88 115 ILE B CA 1
ATOM 2222 C C . ILE B 1 115 ? 15.289 5.785 -11.461 1 95.88 115 ILE B C 1
ATOM 2224 O O . ILE B 1 115 ? 15.258 7.016 -11.523 1 95.88 115 ILE B O 1
ATOM 2228 N N . PHE B 1 116 ? 14.266 5.047 -11.188 1 95.25 116 PHE B N 1
ATOM 2229 C CA . PHE B 1 116 ? 12.953 5.664 -11.078 1 95.25 116 PHE B CA 1
ATOM 2230 C C . PHE B 1 116 ? 12.828 6.465 -9.789 1 95.25 116 PHE B C 1
ATOM 2232 O O . PHE B 1 116 ? 12.148 7.488 -9.75 1 95.25 116 PHE B O 1
ATOM 2239 N N . ASP B 1 117 ? 13.453 5.953 -8.805 1 92.5 117 ASP B N 1
ATOM 2240 C CA . ASP B 1 117 ? 13.43 6.648 -7.52 1 92.5 117 ASP B CA 1
ATOM 2241 C C . ASP B 1 117 ? 14.172 7.98 -7.602 1 92.5 117 ASP B C 1
ATOM 2243 O O . ASP B 1 117 ? 13.789 8.953 -6.949 1 92.5 117 ASP B O 1
ATOM 2247 N N . ILE B 1 118 ? 15.234 8.023 -8.383 1 89.75 118 ILE B N 1
ATOM 2248 C CA . ILE B 1 118 ? 16.062 9.219 -8.5 1 89.75 118 ILE B CA 1
ATOM 2249 C C . ILE B 1 118 ? 15.477 10.148 -9.562 1 89.75 118 ILE B C 1
ATOM 2251 O O . ILE B 1 118 ? 15.336 11.352 -9.328 1 89.75 118 ILE B O 1
ATOM 2255 N N . TRP B 1 119 ? 15.133 9.586 -10.602 1 90.62 119 TRP B N 1
ATOM 2256 C CA . TRP B 1 119 ? 14.656 10.375 -11.734 1 90.62 119 TRP B CA 1
ATOM 2257 C C . TRP B 1 119 ? 13.25 10.906 -11.469 1 90.62 119 TRP B C 1
ATOM 2259 O O . TRP B 1 119 ? 12.898 12 -11.906 1 90.62 119 TRP B O 1
ATOM 2269 N N . LYS B 1 120 ? 12.469 10.234 -10.797 1 89.06 120 LYS B N 1
ATOM 2270 C CA . LYS B 1 120 ? 11.094 10.555 -10.43 1 89.06 120 LYS B CA 1
ATOM 2271 C C . LYS B 1 120 ? 10.312 11.078 -11.625 1 89.06 120 LYS B C 1
ATOM 2273 O O . LYS B 1 120 ? 9.828 12.211 -11.609 1 89.06 120 LYS B O 1
ATOM 2278 N N . PRO B 1 121 ? 10.156 10.344 -12.531 1 89.12 121 PRO B N 1
ATOM 2279 C CA . PRO B 1 121 ? 9.305 10.75 -13.648 1 89.12 121 PRO B CA 1
ATOM 2280 C C . PRO B 1 121 ? 7.82 10.766 -13.281 1 89.12 121 PRO B C 1
ATOM 2282 O O . PRO B 1 121 ? 7.453 10.375 -12.172 1 89.12 121 PRO B O 1
ATOM 2285 N N . TRP B 1 122 ? 7 11.273 -14.328 1 85.75 122 TRP B N 1
ATOM 2286 C CA . TRP B 1 122 ? 5.562 11.172 -14.102 1 85.75 122 TRP B CA 1
ATOM 2287 C C . TRP B 1 122 ? 5.121 9.711 -14.062 1 85.75 122 TRP B C 1
ATOM 2289 O O . TRP B 1 122 ? 5.582 8.891 -14.859 1 85.75 122 TRP B O 1
ATOM 2299 N N . PRO B 1 123 ? 4.359 9.359 -13.188 1 88.5 123 PRO B N 1
ATOM 2300 C CA . PRO B 1 123 ? 3.459 9.961 -12.203 1 88.5 123 PRO B CA 1
ATOM 2301 C C . PRO B 1 123 ? 4.102 10.109 -10.828 1 88.5 123 PRO B C 1
ATOM 2303 O O . PRO B 1 123 ? 3.48 10.641 -9.906 1 88.5 123 PRO B O 1
ATOM 2306 N N . ILE B 1 124 ? 5.316 9.633 -10.68 1 87.25 124 ILE B N 1
ATOM 2307 C CA . ILE B 1 124 ? 6 9.68 -9.391 1 87.25 124 ILE B CA 1
ATOM 2308 C C . ILE B 1 124 ? 6.102 11.125 -8.914 1 87.25 124 ILE B C 1
ATOM 2310 O O . ILE B 1 124 ? 5.77 11.438 -7.77 1 87.25 124 ILE B O 1
ATOM 2314 N N . ARG B 1 125 ? 6.488 11.984 -9.773 1 89.19 125 ARG B N 1
ATOM 2315 C CA . ARG B 1 125 ? 6.645 13.398 -9.461 1 89.19 125 ARG B CA 1
ATOM 2316 C C . ARG B 1 125 ? 5.316 14.016 -9.039 1 89.19 125 ARG B C 1
ATOM 2318 O O . ARG B 1 125 ? 5.277 14.883 -8.156 1 89.19 125 ARG B O 1
ATOM 2325 N N . TRP B 1 126 ? 4.332 13.688 -9.758 1 87.12 126 TRP B N 1
ATOM 2326 C CA . TRP B 1 126 ? 3.006 14.203 -9.445 1 87.12 126 TRP B CA 1
ATOM 2327 C C . TRP B 1 126 ? 2.607 13.852 -8.016 1 87.12 126 TRP B C 1
ATOM 2329 O O . TRP B 1 126 ? 2.104 14.695 -7.277 1 87.12 126 TRP B O 1
ATOM 2339 N N . PHE B 1 127 ? 2.809 12.656 -7.633 1 85.38 127 PHE B N 1
ATOM 2340 C CA . PHE B 1 127 ? 2.482 12.219 -6.281 1 85.38 127 PHE B CA 1
ATOM 2341 C C . PHE B 1 127 ? 3.363 12.922 -5.258 1 85.38 127 PHE B C 1
ATOM 2343 O O . PHE B 1 127 ? 2.893 13.305 -4.184 1 85.38 127 PHE B O 1
ATOM 2350 N N . ASP B 1 128 ? 4.578 13.008 -5.66 1 81.75 128 ASP B N 1
ATOM 2351 C CA . ASP B 1 128 ? 5.531 13.68 -4.781 1 81.75 128 ASP B CA 1
ATOM 2352 C C . ASP B 1 128 ? 5.098 15.117 -4.5 1 81.75 128 ASP B C 1
ATOM 2354 O O . ASP B 1 128 ? 5.324 15.633 -3.404 1 81.75 128 ASP B O 1
ATOM 2358 N N . ARG B 1 129 ? 4.461 15.758 -5.422 1 85.12 129 ARG B N 1
ATOM 2359 C CA . ARG B 1 129 ? 4.082 17.156 -5.309 1 85.12 129 ARG B CA 1
ATOM 2360 C C . ARG B 1 129 ? 2.727 17.312 -4.625 1 85.12 129 ARG B C 1
ATOM 2362 O O . ARG B 1 129 ? 2.459 18.328 -3.982 1 85.12 129 ARG B O 1
ATOM 2369 N N . ASN B 1 130 ? 1.944 16.281 -4.746 1 86.06 130 ASN B N 1
ATOM 2370 C CA . ASN B 1 130 ? 0.563 16.438 -4.305 1 86.06 130 ASN B CA 1
ATOM 2371 C C . ASN B 1 130 ? 0.332 15.797 -2.941 1 86.06 130 ASN B C 1
ATOM 2373 O O . ASN B 1 130 ? -0.678 16.062 -2.287 1 86.06 130 ASN B O 1
ATOM 2377 N N . ILE B 1 131 ? 1.16 14.93 -2.59 1 82.94 131 ILE B N 1
ATOM 2378 C CA . ILE B 1 131 ? 1.035 14.266 -1.295 1 82.94 131 ILE B CA 1
ATOM 2379 C C . ILE B 1 131 ? 2.209 14.656 -0.4 1 82.94 131 ILE B C 1
ATOM 2381 O O . ILE B 1 131 ? 3.369 14.555 -0.806 1 82.94 131 ILE B O 1
ATOM 2385 N N . HIS B 1 132 ? 1.904 15.086 0.756 1 79.25 132 HIS B N 1
ATOM 2386 C CA . HIS B 1 132 ? 2.959 15.594 1.63 1 79.25 132 HIS B CA 1
ATOM 2387 C C . HIS B 1 132 ? 3.043 14.773 2.916 1 79.25 132 HIS B C 1
ATOM 2389 O O . HIS B 1 132 ? 2.182 13.938 3.18 1 79.25 132 HIS B O 1
ATOM 2395 N N . GLY B 1 133 ? 4.215 14.977 3.541 1 79.62 133 GLY B N 1
ATOM 2396 C CA . GLY B 1 133 ? 4.391 14.328 4.832 1 79.62 133 GLY B CA 1
ATOM 2397 C C . GLY B 1 133 ? 4.938 12.914 4.719 1 79.62 133 GLY B C 1
ATOM 2398 O O . GLY B 1 133 ? 5.648 12.594 3.764 1 79.62 133 GLY B O 1
ATOM 2399 N N . GLY B 1 134 ? 4.785 12.156 5.789 1 80.81 134 GLY B N 1
ATOM 2400 C CA . GLY B 1 134 ? 5.25 10.781 5.816 1 80.81 134 GLY B CA 1
ATOM 2401 C C . GLY B 1 134 ? 4.621 9.922 4.734 1 80.81 134 GLY B C 1
ATOM 2402 O O . GLY B 1 134 ? 5.277 9.039 4.176 1 80.81 134 GLY B O 1
ATOM 2403 N N . THR B 1 135 ? 3.408 10.242 4.418 1 86.75 135 THR B N 1
ATOM 2404 C CA . THR B 1 135 ? 2.688 9.508 3.383 1 86.75 135 THR B CA 1
ATOM 2405 C C . THR B 1 135 ? 3.297 9.781 2.01 1 86.75 135 THR B C 1
ATOM 2407 O O . THR B 1 135 ? 3.404 8.875 1.183 1 86.75 135 THR B O 1
ATOM 2410 N N . GLY B 1 136 ? 3.656 11.008 1.852 1 86.69 136 GLY B N 1
ATOM 2411 C CA . GLY B 1 136 ? 4.297 11.352 0.593 1 86.69 136 GLY B CA 1
ATOM 2412 C C . GLY B 1 136 ? 5.621 10.641 0.382 1 86.69 136 GLY B C 1
ATOM 2413 O O . GLY B 1 136 ? 5.922 10.195 -0.726 1 86.69 136 GLY B O 1
ATOM 2414 N N . ILE B 1 137 ? 6.324 10.477 1.458 1 86.56 137 ILE B N 1
ATOM 2415 C CA . ILE B 1 137 ? 7.617 9.805 1.425 1 86.56 137 ILE B CA 1
ATOM 2416 C C . ILE B 1 137 ? 7.438 8.359 0.976 1 86.56 137 ILE B C 1
ATOM 2418 O O . ILE B 1 137 ? 8.18 7.867 0.119 1 86.56 137 ILE B O 1
ATOM 2422 N N . MET B 1 138 ? 6.473 7.785 1.472 1 92.31 138 MET B N 1
ATOM 2423 C CA . MET B 1 138 ? 6.242 6.371 1.186 1 92.31 138 MET B CA 1
ATOM 2424 C C . MET B 1 138 ? 5.668 6.188 -0.216 1 92.31 138 MET B C 1
ATOM 2426 O O . MET B 1 138 ? 6.121 5.32 -0.965 1 92.31 138 MET B O 1
ATOM 2430 N N . VAL B 1 139 ? 4.707 7.004 -0.593 1 92.19 139 VAL B N 1
ATOM 2431 C CA . VAL B 1 139 ? 3.949 6.832 -1.827 1 92.19 139 VAL B CA 1
ATOM 2432 C C . VAL B 1 139 ? 4.879 6.977 -3.029 1 92.19 139 VAL B C 1
ATOM 2434 O O . VAL B 1 139 ? 4.77 6.223 -4 1 92.19 139 VAL B O 1
ATOM 2437 N N . ASP B 1 140 ? 5.746 7.934 -2.957 1 91.81 140 ASP B N 1
ATOM 2438 C CA . ASP B 1 140 ? 6.641 8.164 -4.086 1 91.81 140 ASP B CA 1
ATOM 2439 C C . ASP B 1 140 ? 7.492 6.93 -4.371 1 91.81 140 ASP B C 1
ATOM 2441 O O . ASP B 1 140 ? 7.684 6.555 -5.531 1 91.81 140 ASP B O 1
ATOM 2445 N N . ASP B 1 141 ? 7.969 6.277 -3.357 1 94.06 141 ASP B N 1
ATOM 2446 C CA . ASP B 1 141 ? 8.828 5.113 -3.537 1 94.06 141 ASP B CA 1
ATOM 2447 C C . ASP B 1 141 ? 8.008 3.873 -3.893 1 94.06 141 ASP B C 1
ATOM 2449 O O . ASP B 1 141 ? 8.5 2.977 -4.582 1 94.06 141 ASP B O 1
ATOM 2453 N N . ILE B 1 142 ? 6.805 3.795 -3.412 1 95.44 142 ILE B N 1
ATOM 2454 C CA . ILE B 1 142 ? 5.934 2.693 -3.801 1 95.44 142 ILE B CA 1
ATOM 2455 C C . ILE B 1 142 ? 5.648 2.766 -5.301 1 95.44 142 ILE B C 1
ATOM 2457 O O . ILE B 1 142 ? 5.762 1.762 -6.008 1 95.44 142 ILE B O 1
ATOM 2461 N N . ILE B 1 143 ? 5.352 3.922 -5.77 1 95.62 143 ILE B N 1
ATOM 2462 C CA . ILE B 1 143 ? 5.07 4.098 -7.188 1 95.62 143 ILE B CA 1
ATOM 2463 C C . ILE B 1 143 ? 6.32 3.783 -8.008 1 95.62 143 ILE B C 1
ATOM 2465 O O . ILE B 1 143 ? 6.242 3.137 -9.055 1 95.62 143 ILE B O 1
ATOM 2469 N N . ALA B 1 144 ? 7.406 4.312 -7.539 1 96.38 144 ALA B N 1
ATOM 2470 C CA . ALA B 1 144 ? 8.656 3.99 -8.219 1 96.38 144 ALA B CA 1
ATOM 2471 C C . ALA B 1 144 ? 8.875 2.482 -8.289 1 96.38 144 ALA B C 1
ATOM 2473 O O . ALA B 1 144 ? 9.289 1.956 -9.32 1 96.38 144 ALA B O 1
ATOM 2474 N N . GLY B 1 145 ? 8.602 1.817 -7.172 1 97.38 145 GLY B N 1
ATOM 2475 C CA . GLY B 1 145 ? 8.703 0.367 -7.148 1 97.38 145 GLY B CA 1
ATOM 2476 C C . GLY B 1 145 ? 7.75 -0.314 -8.109 1 97.38 145 GLY B C 1
ATOM 2477 O O . GLY B 1 145 ? 8.125 -1.269 -8.797 1 97.38 145 GLY B O 1
ATOM 2478 N N . VAL B 1 146 ? 6.547 0.167 -8.188 1 96.94 146 VAL B N 1
ATOM 2479 C CA . VAL B 1 146 ? 5.527 -0.398 -9.062 1 96.94 146 VAL B CA 1
ATOM 2480 C C . VAL B 1 146 ? 5.945 -0.229 -10.516 1 96.94 146 VAL B C 1
ATOM 2482 O O . VAL B 1 146 ? 5.844 -1.167 -11.312 1 96.94 146 VAL B O 1
ATOM 2485 N N . VAL B 1 147 ? 6.402 0.913 -10.867 1 96.31 147 VAL B N 1
ATOM 2486 C CA . VAL B 1 147 ? 6.828 1.184 -12.234 1 96.31 147 VAL B CA 1
ATOM 2487 C C . VAL B 1 147 ? 8.039 0.322 -12.578 1 96.31 147 VAL B C 1
ATOM 2489 O O . VAL B 1 147 ? 8.094 -0.282 -13.648 1 96.31 147 VAL B O 1
ATOM 2492 N N . ALA B 1 148 ? 8.953 0.289 -11.664 1 97.56 148 ALA B N 1
ATOM 2493 C CA . ALA B 1 148 ? 10.133 -0.549 -11.867 1 97.56 148 ALA B CA 1
ATOM 2494 C C . ALA B 1 148 ? 9.742 -2.016 -12.031 1 97.56 148 ALA B C 1
ATOM 2496 O O . ALA B 1 148 ? 10.273 -2.711 -12.906 1 97.56 148 ALA B O 1
ATOM 2497 N N . ALA B 1 149 ? 8.906 -2.443 -11.219 1 97.12 149 ALA B N 1
ATOM 2498 C CA . ALA B 1 149 ? 8.414 -3.818 -11.297 1 97.12 149 ALA B CA 1
ATOM 2499 C C . ALA B 1 149 ? 7.754 -4.09 -12.641 1 97.12 149 ALA B C 1
ATOM 2501 O O . ALA B 1 149 ? 7.934 -5.16 -13.227 1 97.12 149 ALA B O 1
ATOM 2502 N N . ALA B 1 150 ? 6.945 -3.164 -13.094 1 95.62 150 ALA B N 1
ATOM 2503 C CA . ALA B 1 150 ? 6.289 -3.311 -14.391 1 95.62 150 ALA B CA 1
ATOM 2504 C C . ALA B 1 150 ? 7.312 -3.432 -15.516 1 95.62 150 ALA B C 1
ATOM 2506 O O . ALA B 1 150 ? 7.141 -4.238 -16.422 1 95.62 150 ALA B O 1
ATOM 2507 N N . VAL B 1 151 ? 8.297 -2.654 -15.422 1 95.56 151 VAL B N 1
ATOM 2508 C CA . VAL B 1 151 ? 9.352 -2.693 -16.422 1 95.56 151 VAL B CA 1
ATOM 2509 C C . VAL B 1 151 ? 10.039 -4.059 -16.406 1 95.56 151 VAL B C 1
ATOM 2511 O O . VAL B 1 151 ? 10.242 -4.676 -17.453 1 95.56 151 VAL B O 1
ATOM 2514 N N . ILE B 1 152 ? 10.406 -4.52 -15.227 1 95.19 152 ILE B N 1
ATOM 2515 C CA . ILE B 1 152 ? 11.062 -5.809 -15.07 1 95.19 152 ILE B CA 1
ATOM 2516 C C . ILE B 1 152 ? 10.156 -6.918 -15.586 1 95.19 152 ILE B C 1
ATOM 2518 O O . ILE B 1 152 ? 10.609 -7.848 -16.25 1 95.19 152 ILE B O 1
ATOM 2522 N N . PHE B 1 153 ? 8.883 -6.82 -15.273 1 94 153 PHE B N 1
ATOM 2523 C CA . PHE B 1 153 ? 7.902 -7.797 -15.727 1 94 153 PHE B CA 1
ATOM 2524 C C . PHE B 1 153 ? 7.848 -7.852 -17.25 1 94 153 PHE B C 1
ATOM 2526 O O . PHE B 1 153 ? 7.871 -8.938 -17.828 1 94 153 PHE B O 1
ATOM 2533 N N . VAL B 1 154 ? 7.785 -6.719 -17.859 1 93.5 154 VAL B N 1
ATOM 2534 C CA . VAL B 1 154 ? 7.672 -6.637 -19.312 1 93.5 154 VAL B CA 1
ATOM 2535 C C . VAL B 1 154 ? 8.945 -7.164 -19.953 1 93.5 154 VAL B C 1
ATOM 2537 O O . VAL B 1 154 ? 8.891 -7.957 -20.906 1 93.5 154 VAL B O 1
ATOM 2540 N N . ILE B 1 155 ? 10.07 -6.809 -19.453 1 91.81 155 ILE B N 1
ATOM 2541 C CA . ILE B 1 155 ? 11.344 -7.258 -20 1 91.81 155 ILE B CA 1
ATOM 2542 C C . ILE B 1 155 ? 11.492 -8.766 -19.797 1 91.81 155 ILE B C 1
ATOM 2544 O O . ILE B 1 155 ? 11.961 -9.477 -20.688 1 91.81 155 ILE B O 1
ATOM 2548 N N . GLY B 1 156 ? 11.148 -9.25 -18.641 1 87.88 156 GLY B N 1
ATOM 2549 C CA . GLY B 1 156 ? 11.25 -10.672 -18.328 1 87.88 156 GLY B CA 1
ATOM 2550 C C . GLY B 1 156 ? 10.344 -11.531 -19.203 1 87.88 156 GLY B C 1
ATOM 2551 O O . GLY B 1 156 ? 10.68 -12.672 -19.516 1 87.88 156 GLY B O 1
ATOM 2552 N N . HIS B 1 157 ? 9.141 -11.07 -19.516 1 83.88 157 HIS B N 1
ATOM 2553 C CA . HIS B 1 157 ? 8.195 -11.82 -20.328 1 83.88 157 HIS B CA 1
ATOM 2554 C C . HIS B 1 157 ? 8.547 -11.742 -21.812 1 83.88 157 HIS B C 1
ATOM 2556 O O . HIS B 1 157 ? 8.258 -12.664 -22.578 1 83.88 157 HIS B O 1
ATOM 2562 N N . TYR B 1 158 ? 9.109 -10.633 -22.219 1 80.44 158 TYR B N 1
ATOM 2563 C CA . TYR B 1 158 ? 9.414 -10.5 -23.641 1 80.44 158 TYR B CA 1
ATOM 2564 C C . TYR B 1 158 ? 10.891 -10.758 -23.906 1 80.44 158 TYR B C 1
ATOM 2566 O O . TYR B 1 158 ? 11.305 -10.859 -25.062 1 80.44 158 TYR B O 1
ATOM 2574 N N . TRP B 1 159 ? 11.672 -10.625 -22.859 1 69.31 159 TRP B N 1
ATOM 2575 C CA . TRP B 1 159 ? 13.078 -10.93 -23.062 1 69.31 159 TRP B CA 1
ATOM 2576 C C . TRP B 1 159 ? 13.328 -12.438 -22.953 1 69.31 159 TRP B C 1
ATOM 2578 O O . TRP B 1 159 ? 12.812 -13.094 -22.047 1 69.31 159 TRP B O 1
ATOM 2588 N N . PRO B 1 160 ? 13.594 -13.125 -24.031 1 60.38 160 PRO B N 1
ATOM 2589 C CA . PRO B 1 160 ? 13.945 -14.547 -24.062 1 60.38 160 PRO B CA 1
ATOM 2590 C C . PRO B 1 160 ? 14.891 -14.953 -22.938 1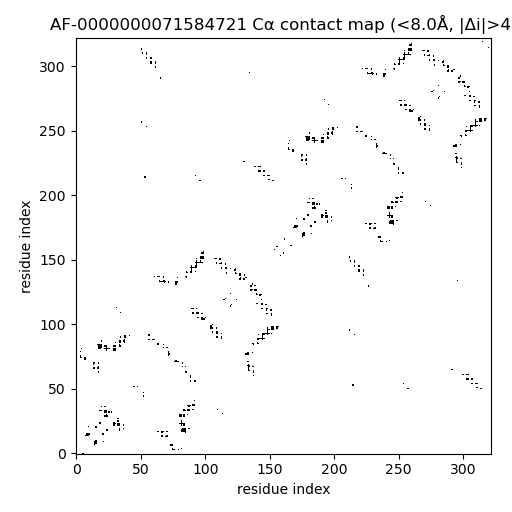 60.38 160 PRO B C 1
ATOM 2592 O O . PRO B 1 160 ? 15.883 -14.258 -22.672 1 60.38 160 PRO B O 1
ATOM 2595 N N . LEU B 1 161 ? 14.398 -15.367 -21.734 1 50.53 161 LEU B N 1
ATOM 2596 C CA . LEU B 1 161 ? 15.281 -15.914 -20.703 1 50.53 161 LEU B CA 1
ATOM 2597 C C . LEU B 1 161 ? 16.125 -17.062 -21.266 1 50.53 161 LEU B C 1
ATOM 2599 O O . LEU B 1 161 ? 15.664 -17.797 -22.141 1 50.53 161 LEU B O 1
#

Foldseek 3Di:
DPLLVVLQDCVDVLSCLQLQNVLLVDPPQSQLSLLVSLVVVLVVLVVDDPVVSVVVLVVLLVVQLVSQQVSCVSSVHWDDSSGHSLSNSLLSLQCSLALDPDPVLSVQSSVQLVCCLVVVDPPLVVLLVPDTGSNSNNVSSNVSSNVNNVVNNVCSVPPPD/DPLLVVLQDCVDVLSCLQLQNVLLVDPPQSQLSLLVSLVVVLVVLVVDDPVVSVVVLVVLLVVQLVSQQVSCVSSVHWDDSSGHSLSNSLLSLQCSLALDPDPVLSVQSSVQLVCCLVVVDPPLVVLLVPDTGSNSNNVSSNVSSNVNNVVNNVCSVPPDD

Radius of gyration: 19.33 Å; Cα contacts (8 Å, |Δi|>4): 507; chains: 2; bounding box: 56×49×45 Å